Protein AF-0000000075419653 (afdb_homodimer)

pLDDT: mean 82.87, std 21.63, range [24.64, 98.75]

Organism: Rhizophagus irregularis (strain DAOM 181602 / DAOM 197198 / MUCL 43194) (NCBI:txid747089)

Sequence (320 aa):
MQYYSWAGDEEALPCEKCDNCLHRQSHCPIIQDARQDALYMLRVIDAVTNYMKNNNENTTRDDIVQVFCRSKNASVIKKNLNHLDIYKENYNRILKRQEEVAYLLEDLVIRDLVEVKFKLSKPTPTSQITCNLIYIGVTENAVERASIGSWIYSVRSRQKMQYYSWAGDEEALPCEKCDNCLHRQSHCPIIQDARQDALYMLRVIDAVTNYMKNNNENTTRDDIVQVFCRSKNASVIKKNLNHLDIYKENYNRILKRQEEVAYLLEDLVIRDLVEVKFKLSKPTPTSQITCNLIYIGVTENAVERASIGSWIYSVRSRQK

Secondary structure (DSSP, 8-state):
------TTS------SSSHHHHHTTTTPPEEEE-HHHHHHHHHHHHHHHHHHHHTT--B-HHHHHHHHHT---HHHHHTTGGGSHHHHS----S--SHHHHHHHHHHHHHTT-EEEEEEEEPPBTTB--EEEEEEEEE-TTHHHHHHHS--EEEE-----/------TTS------SSSHHHHHTTTTPPEEEE-HHHHHHHHHHHHHHHHHHHHTT--B-HHHHHHHHHT---HHHHHTTGGGSHHHHS----S--SHHHHHHHHHHHHHTT-EEEEEEEEPPBTTB--EEEEEEEEE-TTHHHHHHHS--EEEE-----

Radius of gyration: 24.71 Å; Cα contacts (8 Å, |Δi|>4): 460; chains: 2; bounding box: 58×66×61 Å

InterPro domains:
  IPR036388 Winged helix-like DNA-binding domain superfamily [G3DSA:1.10.10.10] (1-147)

Foldseek 3Di:
DFDFDDVPPDPPDQPVDDPCSVVCVLFFFDKDFQLVVLLLLQVLLAQQLVLQVVVVHFDALCQSLCLSQLHPDPVCVVSVVCVGPSSVDPDDGPDNDSVSSSVSVVVLVVVVQWDWDWDWDPDDPVGDIDIGITTNHTDPCNNVCSNPDTRITGHTRDDD/DFPFDDVPDDPPDQPVDDPCSVVCVLFFFDKDFQLVVLLLLQVLLAQQLVLQVVVVHFDALCQSLCLSQLHPDPVCVVSVVCVGPSSVDPDDGPDNDSVVSSVSVVVCVVVVQWDWDWDWDPDDPVGDIDIGITTNHTDDCSNVCSNPDTRITGHTRDDD

Solvent-accessible surface area (backbone atoms only — not comparable to full-atom values): 18769 Å² total; per-residue (Å²): 130,67,64,62,55,54,80,84,53,82,77,76,75,76,65,87,73,51,64,71,43,57,71,35,51,65,58,32,57,40,78,41,79,39,46,67,49,51,56,49,45,52,51,46,40,40,54,52,21,51,54,30,49,77,67,74,41,85,30,43,70,62,58,47,44,35,46,73,67,57,50,88,46,69,69,38,56,76,70,52,50,69,74,39,69,73,41,70,48,85,75,85,61,81,65,79,48,67,70,54,42,44,46,51,53,48,48,37,41,74,68,60,31,37,37,66,45,80,44,77,40,81,56,46,67,86,44,67,66,40,61,41,68,32,46,64,33,59,38,98,61,27,66,65,50,48,71,73,46,89,43,61,40,54,39,74,41,74,79,127,130,66,64,62,56,55,80,82,54,84,78,77,75,77,64,87,72,52,65,72,43,57,71,35,50,66,60,32,59,41,79,40,80,39,45,67,50,51,56,48,45,51,51,48,39,39,52,52,22,52,55,29,49,78,68,76,41,84,31,43,70,62,59,50,45,34,47,73,67,57,52,87,47,68,68,38,56,75,70,52,51,68,74,38,69,72,41,70,47,84,75,87,62,83,66,77,50,66,69,54,44,43,47,51,54,47,50,37,41,75,69,59,31,36,37,67,45,79,45,76,41,80,55,48,70,86,43,66,67,40,58,43,69,30,45,64,33,61,34,92,60,28,66,63,52,49,71,72,46,88,41,61,39,55,38,74,41,73,80,129

Structure (mmCIF, N/CA/C/O backbone):
data_AF-0000000075419653-model_v1
#
loop_
_entity.id
_entity.type
_entity.pdbx_description
1 polymer 'ATP-dependent DNA helicase RecQ zinc-binding domain-containing protein'
#
loop_
_atom_site.group_PDB
_atom_site.id
_atom_site.type_symbol
_atom_site.label_atom_id
_atom_site.label_alt_id
_atom_site.label_comp_id
_atom_site.label_asym_id
_atom_site.label_entity_id
_atom_site.label_seq_id
_atom_site.pdbx_PDB_ins_code
_atom_site.Cartn_x
_atom_site.Cartn_y
_atom_site.Cartn_z
_atom_site.occupancy
_atom_site.B_iso_or_equiv
_atom_site.auth_seq_id
_atom_site.auth_comp_id
_atom_site.auth_asym_id
_atom_site.auth_atom_id
_atom_site.pdbx_PDB_model_num
ATOM 1 N N . MET A 1 1 ? 17.016 -17.812 8.508 1 24.64 1 MET A N 1
ATOM 2 C CA . MET A 1 1 ? 17.016 -16.516 7.848 1 24.64 1 MET A CA 1
ATOM 3 C C . MET A 1 1 ? 16.812 -16.672 6.344 1 24.64 1 MET A C 1
ATOM 5 O O . MET A 1 1 ? 17.703 -17.172 5.652 1 24.64 1 MET A O 1
ATOM 9 N N . GLN A 1 2 ? 15.711 -17.188 5.934 1 28.41 2 GLN A N 1
ATOM 10 C CA . GLN A 1 2 ? 15.477 -17.656 4.574 1 28.41 2 GLN A CA 1
ATOM 11 C C . GLN A 1 2 ? 15.609 -16.516 3.566 1 28.41 2 GLN A C 1
ATOM 13 O O . GLN A 1 2 ? 14.984 -15.461 3.725 1 28.41 2 GLN A O 1
ATOM 18 N N . TYR A 1 3 ? 16.859 -16.422 2.959 1 30.86 3 TYR A N 1
ATOM 19 C CA . TYR A 1 3 ? 17.391 -15.43 2.035 1 30.86 3 TYR A CA 1
ATOM 20 C C . TYR A 1 3 ? 16.703 -15.523 0.679 1 30.86 3 TYR A C 1
ATOM 22 O O . TYR A 1 3 ? 16.703 -16.578 0.046 1 30.86 3 TYR A O 1
ATOM 30 N N . TYR A 1 4 ? 15.586 -15.148 0.565 1 35.03 4 TYR A N 1
ATOM 31 C CA . TYR A 1 4 ? 15.156 -15.102 -0.828 1 35.03 4 TYR A CA 1
ATOM 32 C C . TYR A 1 4 ? 16.016 -14.141 -1.635 1 35.03 4 TYR A C 1
ATOM 34 O O . TYR A 1 4 ? 16.188 -12.977 -1.263 1 35.03 4 TYR A O 1
ATOM 42 N N . SER A 1 5 ? 17.203 -14.594 -2.061 1 36.25 5 SER A N 1
ATOM 43 C CA . SER A 1 5 ? 18.047 -13.742 -2.891 1 36.25 5 SER A CA 1
ATOM 44 C C . SER A 1 5 ? 17.484 -13.625 -4.305 1 36.25 5 SER A C 1
ATOM 46 O O . SER A 1 5 ? 16.844 -14.555 -4.809 1 36.25 5 SER A O 1
ATOM 48 N N . TRP A 1 6 ? 17.125 -12.469 -4.57 1 35.53 6 TRP A N 1
ATOM 49 C CA . TRP A 1 6 ? 16.875 -12.164 -5.977 1 35.53 6 TRP A CA 1
ATOM 50 C C . TRP A 1 6 ? 18.125 -12.383 -6.812 1 35.53 6 TRP A C 1
ATOM 52 O O . TRP A 1 6 ? 19.25 -12.234 -6.316 1 35.53 6 TRP A O 1
ATOM 62 N N . ALA A 1 7 ? 18.188 -13.023 -7.852 1 37.66 7 ALA A N 1
ATOM 63 C CA . ALA A 1 7 ? 19.375 -13.328 -8.656 1 37.66 7 ALA A CA 1
ATOM 64 C C . ALA A 1 7 ? 20.359 -12.164 -8.633 1 37.66 7 ALA A C 1
ATOM 66 O O . ALA A 1 7 ? 21.578 -12.383 -8.664 1 37.66 7 ALA A O 1
ATOM 67 N N . GLY A 1 8 ? 19.984 -10.938 -8.758 1 36.97 8 GLY A N 1
ATOM 68 C CA . GLY A 1 8 ? 20.938 -9.844 -8.836 1 36.97 8 GLY A CA 1
ATOM 69 C C . GLY A 1 8 ? 21.609 -9.531 -7.508 1 36.97 8 GLY A C 1
ATOM 70 O O . GLY A 1 8 ? 22.344 -8.562 -7.391 1 36.97 8 GLY A O 1
ATOM 71 N N . ASP A 1 9 ? 20.969 -9.82 -6.441 1 38.22 9 ASP A N 1
ATOM 72 C CA . ASP A 1 9 ? 21.688 -9.555 -5.203 1 38.22 9 ASP A CA 1
ATOM 73 C C . ASP A 1 9 ? 22.953 -10.414 -5.105 1 38.22 9 ASP A C 1
ATOM 75 O O . ASP A 1 9 ? 22.969 -11.547 -5.586 1 38.22 9 ASP A O 1
ATOM 79 N N . GLU A 1 10 ? 24.172 -9.859 -4.875 1 35.75 10 GLU A N 1
ATOM 80 C CA . GLU A 1 10 ? 25.5 -10.453 -4.695 1 35.75 10 GLU A CA 1
ATOM 81 C C . GLU A 1 10 ? 25.406 -11.773 -3.938 1 35.75 10 GLU A C 1
ATOM 83 O O . GLU A 1 10 ? 24.609 -11.914 -3.014 1 35.75 10 GLU A O 1
ATOM 88 N N . GLU A 1 11 ? 25.984 -12.898 -4.516 1 36.34 11 GLU A N 1
ATOM 89 C CA . GLU A 1 11 ? 26.281 -14.289 -4.184 1 36.34 11 GLU A CA 1
ATOM 90 C C . GLU A 1 11 ? 26.828 -14.414 -2.768 1 36.34 11 GLU A C 1
ATOM 92 O O . GLU A 1 11 ? 27.953 -13.961 -2.49 1 36.34 11 GLU A O 1
ATOM 97 N N . ALA A 1 12 ? 26.188 -14.219 -1.758 1 37.53 12 ALA A N 1
ATOM 98 C CA . ALA A 1 12 ? 26.969 -14.672 -0.604 1 37.53 12 ALA A CA 1
ATOM 99 C C . ALA A 1 12 ? 27.328 -16.156 -0.731 1 37.53 12 ALA A C 1
ATOM 101 O O . ALA A 1 12 ? 26.438 -17 -0.877 1 37.53 12 ALA A O 1
ATOM 102 N N . LEU A 1 13 ? 28.516 -16.594 -1.297 1 38.09 13 LEU A N 1
ATOM 103 C CA . LEU A 1 13 ? 29.109 -17.922 -1.308 1 38.09 13 LEU A CA 1
ATOM 104 C C . LEU A 1 13 ? 28.984 -18.594 0.059 1 38.09 13 LEU A C 1
ATOM 106 O O . LEU A 1 13 ? 29.25 -17.969 1.086 1 38.09 13 LEU A O 1
ATOM 110 N N . PRO A 1 14 ? 28.172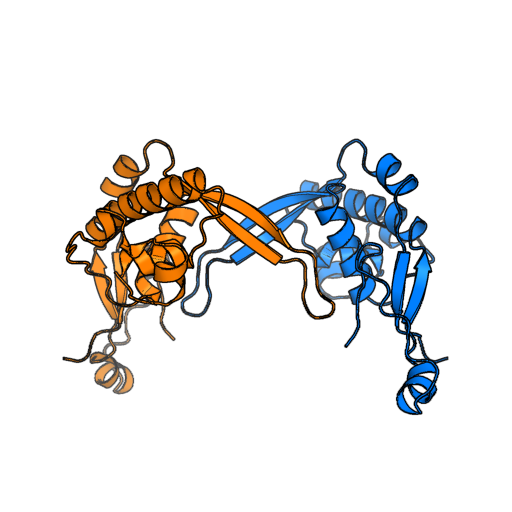 -19.688 0.193 1 39.25 14 PRO A N 1
ATOM 111 C CA . PRO A 1 14 ? 28.094 -20.469 1.434 1 39.25 14 PRO A CA 1
ATOM 112 C C . PRO A 1 14 ? 29.469 -20.797 2.008 1 39.25 14 PRO A C 1
ATOM 114 O O . PRO A 1 14 ? 30.438 -20.969 1.254 1 39.25 14 PRO A O 1
ATOM 117 N N . CYS A 1 15 ? 29.734 -20.453 3.146 1 42.31 15 CYS A N 1
ATOM 118 C CA . CYS A 1 15 ? 30.906 -20.875 3.9 1 42.31 15 CYS A CA 1
ATOM 119 C C . CYS A 1 15 ? 30.984 -22.391 3.988 1 42.31 15 CYS A C 1
ATOM 121 O O . CYS A 1 15 ? 30.016 -23.047 4.352 1 42.31 15 CYS A O 1
ATOM 123 N N . GLU A 1 16 ? 31.609 -23.203 3.08 1 43.47 16 GLU A N 1
ATOM 124 C CA . GLU A 1 16 ? 31.812 -24.641 2.979 1 43.47 16 GLU A CA 1
ATOM 125 C C . GLU A 1 16 ? 32.5 -25.188 4.227 1 43.47 16 GLU A C 1
ATOM 127 O O . GLU A 1 16 ? 32.875 -26.359 4.273 1 43.47 16 GLU A O 1
ATOM 132 N N . LYS A 1 17 ? 32.906 -24.484 5.203 1 46.09 17 LYS A N 1
ATOM 133 C CA . LYS A 1 17 ? 33.844 -25.109 6.148 1 46.09 17 LYS A CA 1
ATOM 134 C C . LYS A 1 17 ? 33.156 -25.391 7.48 1 46.09 17 LYS A C 1
ATOM 136 O O . LYS A 1 17 ? 33.656 -26.188 8.281 1 46.09 17 LYS A O 1
ATOM 141 N N . CYS A 1 18 ? 32.406 -24.5 8.102 1 43.66 18 CYS A N 1
ATOM 142 C CA . CYS A 1 18 ? 32.125 -24.766 9.508 1 43.66 18 CYS A CA 1
ATOM 143 C C . CYS A 1 18 ? 30.922 -25.688 9.664 1 43.66 18 CYS A C 1
ATOM 145 O O . CYS A 1 18 ? 30.125 -25.844 8.742 1 43.66 18 CYS A O 1
ATOM 147 N N . ASP A 1 19 ? 30.875 -26.438 10.766 1 44.16 19 ASP A N 1
ATOM 148 C CA . ASP A 1 19 ? 29.859 -27.406 11.156 1 44.16 19 ASP A CA 1
ATOM 149 C C . ASP A 1 19 ? 28.453 -26.891 10.867 1 44.16 19 ASP A C 1
ATOM 151 O O . ASP A 1 19 ? 27.578 -27.656 10.453 1 44.16 19 ASP A O 1
ATOM 155 N N . ASN A 1 20 ? 28.156 -25.688 11.281 1 43.22 20 ASN A N 1
ATOM 156 C CA . ASN A 1 20 ? 26.844 -25.094 11.055 1 43.22 20 ASN A CA 1
ATOM 157 C C . ASN A 1 20 ? 26.484 -25.078 9.57 1 43.22 20 ASN A C 1
ATOM 159 O O . ASN A 1 20 ? 25.297 -25.156 9.211 1 43.22 20 ASN A O 1
ATOM 163 N N . CYS A 1 21 ? 27.422 -24.969 8.758 1 45.66 21 CYS A N 1
ATOM 164 C CA . CYS A 1 21 ? 27.234 -25.062 7.312 1 45.66 21 CYS A CA 1
ATOM 165 C C . CYS A 1 21 ? 26.875 -26.484 6.914 1 45.66 21 CYS A C 1
ATOM 167 O O . CYS A 1 21 ? 26.031 -26.688 6.031 1 45.66 21 CYS A O 1
ATOM 169 N N . LEU A 1 22 ? 27.656 -27.438 7.609 1 44.91 22 LEU A N 1
ATOM 170 C CA . LEU A 1 22 ? 27.375 -28.828 7.273 1 44.91 22 LEU A CA 1
ATOM 171 C C . LEU A 1 22 ? 25.969 -29.219 7.676 1 44.91 22 LEU A C 1
ATOM 173 O O . LEU A 1 22 ? 25.297 -29.953 6.957 1 44.91 22 LEU A O 1
ATOM 177 N N . HIS A 1 23 ? 25.609 -29.141 9.016 1 44.69 23 HIS A N 1
ATOM 178 C CA . HIS A 1 23 ? 24.219 -29.422 9.391 1 44.69 23 HIS A CA 1
ATOM 179 C C . HIS A 1 23 ? 23.25 -28.562 8.609 1 44.69 23 HIS A C 1
ATOM 181 O O . HIS A 1 23 ? 22.062 -28.859 8.539 1 44.69 23 HIS A O 1
ATOM 187 N N . ARG A 1 24 ? 23.562 -27.453 8.18 1 43.94 24 ARG A N 1
ATOM 188 C CA . ARG A 1 24 ? 22.859 -26.516 7.312 1 43.94 24 ARG A CA 1
ATOM 189 C C . ARG A 1 24 ? 22.672 -27.109 5.918 1 43.94 24 ARG A C 1
ATOM 191 O O . ARG A 1 24 ? 22.031 -26.5 5.059 1 43.94 24 ARG A O 1
ATOM 198 N N . GLN A 1 25 ? 23.391 -28.156 5.664 1 45.94 25 GLN A N 1
ATOM 199 C CA . GLN A 1 25 ? 23.219 -28.844 4.391 1 45.94 25 GLN A CA 1
ATOM 200 C C . GLN A 1 25 ? 21.766 -29.234 4.176 1 45.94 25 GLN A C 1
ATOM 202 O O . GLN A 1 25 ? 21.266 -29.188 3.049 1 45.94 25 GLN A O 1
ATOM 207 N N . SER A 1 26 ? 21.172 -29.922 5.176 1 47.44 26 SER A N 1
ATOM 208 C CA . SER A 1 26 ? 19.797 -30.375 5.047 1 47.44 26 SER A CA 1
ATOM 209 C C . SER A 1 26 ? 18.844 -29.219 4.832 1 47.44 26 SER A C 1
ATOM 211 O O . SER A 1 26 ? 17.688 -29.406 4.445 1 47.44 26 SER A O 1
ATOM 213 N N . HIS A 1 27 ? 19.172 -28.094 5.227 1 53.66 27 HIS A N 1
ATOM 214 C CA . HIS A 1 27 ? 18.344 -26.891 5.07 1 53.66 27 HIS A CA 1
ATOM 215 C C . HIS A 1 27 ? 18.891 -25.984 3.977 1 53.66 27 HIS A C 1
ATOM 217 O O . HIS A 1 27 ? 18.719 -24.766 4.035 1 53.66 27 HIS A O 1
ATOM 223 N N . CYS A 1 28 ? 19.688 -26.656 3.172 1 56.66 28 CYS A N 1
ATOM 224 C CA . CYS A 1 28 ? 20.281 -25.828 2.129 1 56.66 28 CYS A CA 1
ATOM 225 C C . CYS A 1 28 ? 19.234 -25.406 1.103 1 56.66 28 CYS A C 1
ATOM 227 O O . CYS A 1 28 ? 18.5 -26.25 0.579 1 56.66 28 CYS A O 1
ATOM 229 N N . PRO A 1 29 ? 19.094 -24.281 0.992 1 66.75 29 PRO A N 1
ATOM 230 C CA . PRO A 1 29 ? 18.203 -23.781 -0.067 1 66.75 29 PRO A CA 1
ATOM 231 C C . PRO A 1 29 ? 18.562 -24.359 -1.439 1 66.75 29 PRO A C 1
ATOM 233 O O . PRO A 1 29 ? 19.734 -24.547 -1.747 1 66.75 29 PRO A O 1
ATOM 236 N N . ILE A 1 30 ? 17.609 -25.125 -2.021 1 78.75 30 ILE A N 1
ATOM 237 C CA . ILE A 1 30 ? 17.75 -25.625 -3.387 1 78.75 30 ILE A CA 1
ATOM 238 C C . ILE A 1 30 ? 17.328 -24.531 -4.375 1 78.75 30 ILE A C 1
ATOM 240 O O . ILE A 1 30 ? 16.344 -23.828 -4.156 1 78.75 30 ILE A O 1
ATOM 244 N N . ILE A 1 31 ? 18.156 -24.344 -5.395 1 82.94 31 ILE A N 1
ATOM 245 C CA . ILE A 1 31 ? 17.844 -23.406 -6.469 1 82.94 31 ILE A CA 1
ATOM 246 C C . ILE A 1 31 ? 16.906 -24.062 -7.477 1 82.94 31 ILE A C 1
ATOM 248 O O . ILE A 1 31 ? 17.172 -25.188 -7.941 1 82.94 31 ILE A O 1
ATOM 252 N N . GLN A 1 32 ? 15.836 -23.5 -7.672 1 87.88 32 GLN A N 1
ATOM 253 C CA . GLN A 1 32 ? 14.844 -24.031 -8.602 1 87.88 32 GLN A CA 1
ATOM 254 C C . GLN A 1 32 ? 14.5 -23 -9.68 1 87.88 32 GLN A C 1
ATOM 256 O O . GLN A 1 32 ? 14.445 -21.797 -9.398 1 87.88 32 GLN A O 1
ATOM 261 N N . ASP A 1 33 ? 14.398 -23.484 -10.891 1 91.81 33 ASP A N 1
ATOM 262 C CA . ASP A 1 33 ? 13.852 -22.672 -11.977 1 91.81 33 ASP A CA 1
ATOM 263 C C . ASP A 1 33 ? 12.328 -22.766 -12.023 1 91.81 33 ASP A C 1
ATOM 265 O O . ASP A 1 33 ? 11.773 -23.828 -12.328 1 91.81 33 ASP A O 1
ATOM 269 N N . ALA A 1 34 ? 11.711 -21.672 -11.766 1 95.06 34 ALA A N 1
ATOM 270 C CA . ALA A 1 34 ? 10.258 -21.656 -11.641 1 95.06 34 ALA A CA 1
ATOM 271 C C . ALA A 1 34 ? 9.602 -21.047 -12.867 1 95.06 34 ALA A C 1
ATOM 273 O O . ALA A 1 34 ? 8.508 -20.469 -12.773 1 95.06 34 ALA A O 1
ATOM 274 N N . ARG A 1 35 ? 10.188 -21.109 -14.016 1 96.62 35 ARG A N 1
ATOM 275 C CA . ARG A 1 35 ? 9.656 -20.5 -15.227 1 96.62 35 ARG A CA 1
ATOM 276 C C . ARG A 1 35 ? 8.281 -21.062 -15.57 1 96.62 35 ARG A C 1
ATOM 278 O O . ARG A 1 35 ? 7.348 -20.312 -15.859 1 96.62 35 ARG A O 1
ATOM 285 N N . GLN A 1 36 ? 8.188 -22.375 -15.492 1 96.75 36 GLN A N 1
ATOM 286 C CA . GLN A 1 36 ? 6.91 -23 -15.805 1 96.75 36 GLN A CA 1
ATOM 287 C C . GLN A 1 36 ? 5.84 -22.594 -14.797 1 96.75 36 GLN A C 1
ATOM 289 O O . GLN A 1 36 ? 4.688 -22.375 -15.156 1 96.75 36 GLN A O 1
ATOM 294 N N . ASP A 1 37 ? 6.238 -22.5 -13.523 1 98 37 ASP A N 1
ATOM 295 C CA . ASP A 1 37 ? 5.309 -22.031 -12.5 1 98 37 ASP A CA 1
ATOM 296 C C . ASP A 1 37 ? 4.867 -20.594 -12.766 1 98 37 ASP A C 1
ATOM 298 O O . ASP A 1 37 ? 3.713 -20.25 -12.523 1 98 37 ASP A O 1
ATOM 302 N N . ALA A 1 38 ? 5.77 -19.797 -13.234 1 98.25 38 ALA A N 1
ATOM 303 C CA . ALA A 1 38 ? 5.445 -18.406 -13.547 1 98.25 38 ALA A CA 1
ATOM 304 C C . ALA A 1 38 ? 4.406 -18.312 -14.656 1 98.25 38 ALA A C 1
ATOM 306 O O . ALA A 1 38 ? 3.441 -17.547 -14.555 1 98.25 38 ALA A O 1
ATOM 307 N N . LEU A 1 39 ? 4.633 -19.078 -15.672 1 98.25 39 LEU A N 1
ATOM 308 C CA . LEU A 1 39 ? 3.701 -19.094 -16.797 1 98.25 39 LEU A CA 1
ATOM 309 C C . LEU A 1 39 ? 2.336 -19.625 -16.359 1 98.25 39 LEU A C 1
ATOM 311 O O . LEU A 1 39 ? 1.303 -19.078 -16.75 1 98.25 39 LEU A O 1
ATOM 315 N N . TYR A 1 40 ? 2.375 -20.625 -15.57 1 98.31 40 TYR A N 1
ATOM 316 C CA . TYR A 1 40 ? 1.124 -21.172 -15.055 1 98.31 40 TYR A CA 1
ATOM 317 C C . TYR A 1 40 ? 0.422 -20.156 -14.156 1 98.31 40 TYR A C 1
ATOM 319 O O . TYR A 1 40 ? -0.803 -20.016 -14.203 1 98.31 40 TYR A O 1
ATOM 327 N N . MET A 1 41 ? 1.168 -19.438 -13.383 1 98.56 41 MET A N 1
ATOM 328 C CA . MET A 1 41 ? 0.619 -18.406 -12.5 1 98.56 41 MET A CA 1
ATOM 329 C C . MET A 1 41 ? -0.123 -17.344 -13.297 1 98.56 41 MET A C 1
ATOM 331 O O . MET A 1 41 ? -1.188 -16.875 -12.883 1 98.56 41 MET A O 1
ATOM 335 N N . LEU A 1 42 ? 0.426 -16.969 -14.383 1 98.69 42 LEU A N 1
ATOM 336 C CA . LEU A 1 42 ? -0.237 -15.969 -15.219 1 98.69 42 LEU A CA 1
ATOM 337 C C . LEU A 1 42 ? -1.607 -16.469 -15.672 1 98.69 42 LEU A C 1
ATOM 339 O O . LEU A 1 42 ? -2.564 -15.688 -15.727 1 98.69 42 LEU A O 1
ATOM 343 N N . ARG A 1 43 ? -1.708 -17.734 -15.922 1 98.38 43 ARG A N 1
ATOM 344 C CA . ARG A 1 43 ? -2.99 -18.328 -16.281 1 98.38 43 ARG A CA 1
ATOM 345 C C . ARG A 1 43 ? -3.963 -18.312 -15.117 1 98.38 43 ARG A C 1
ATOM 347 O O . ARG A 1 43 ? -5.145 -18 -15.281 1 98.38 43 ARG A O 1
ATOM 354 N N . VAL A 1 44 ? -3.387 -18.656 -14.016 1 98.5 44 VAL A N 1
ATOM 355 C CA . VAL A 1 44 ? -4.203 -18.656 -12.805 1 98.5 44 VAL A CA 1
ATOM 356 C C . VAL A 1 44 ? -4.734 -17.266 -12.523 1 98.5 44 VAL A C 1
ATOM 358 O O . VAL A 1 44 ? -5.926 -17.078 -12.258 1 98.5 44 VAL A O 1
ATOM 361 N N . ILE A 1 45 ? -3.875 -16.297 -12.586 1 98.75 45 ILE A N 1
ATOM 362 C CA . ILE A 1 45 ? -4.258 -14.922 -12.336 1 98.75 45 ILE A CA 1
ATOM 363 C C . ILE A 1 45 ? -5.371 -14.508 -13.289 1 98.75 45 ILE A C 1
ATOM 365 O O . ILE A 1 45 ? -6.375 -13.922 -12.867 1 98.75 45 ILE A O 1
ATOM 369 N N . ASP A 1 46 ? -5.152 -14.805 -14.508 1 98.38 46 ASP A N 1
ATOM 370 C CA . ASP A 1 46 ? -6.133 -14.43 -15.531 1 98.38 46 ASP A CA 1
ATOM 371 C C . ASP A 1 46 ? -7.488 -15.07 -15.242 1 98.38 46 ASP A C 1
ATOM 373 O O . ASP A 1 46 ? -8.523 -14.391 -15.289 1 98.38 46 ASP A O 1
ATOM 377 N N . ALA A 1 47 ? -7.508 -16.297 -14.938 1 98.06 47 ALA A N 1
ATOM 378 C CA . ALA A 1 47 ? -8.742 -17.031 -14.664 1 98.06 47 ALA A CA 1
ATOM 379 C C . ALA A 1 47 ? -9.438 -16.5 -13.414 1 98.06 47 ALA A C 1
ATOM 381 O O . ALA A 1 47 ? -10.641 -16.234 -13.438 1 98.06 47 ALA A O 1
ATOM 382 N N . VAL A 1 48 ? -8.695 -16.312 -12.352 1 98.31 48 VAL A N 1
ATOM 383 C CA . VAL A 1 48 ? -9.258 -15.898 -11.062 1 98.31 48 VAL A CA 1
ATOM 384 C C . VAL A 1 48 ? -9.773 -14.469 -11.164 1 98.31 48 VAL A C 1
ATOM 386 O O . VAL A 1 48 ? -10.883 -14.164 -10.719 1 98.31 48 VAL A O 1
ATOM 389 N N . THR A 1 49 ? -8.984 -13.562 -11.75 1 98.44 49 THR A N 1
ATOM 390 C CA . THR A 1 49 ? -9.375 -12.164 -11.844 1 98.44 49 THR A CA 1
ATOM 391 C C . THR A 1 49 ? -10.609 -12 -12.727 1 98.44 49 THR A C 1
ATOM 393 O O . THR A 1 49 ? -11.508 -11.219 -12.406 1 98.44 49 THR A O 1
ATOM 396 N N . ASN A 1 50 ? -10.688 -12.711 -13.828 1 97.81 50 ASN A N 1
ATOM 397 C CA . ASN A 1 50 ? -11.859 -12.641 -14.695 1 97.81 50 ASN A CA 1
ATOM 398 C C . ASN A 1 50 ? -13.109 -13.148 -13.984 1 97.81 50 ASN A C 1
ATOM 400 O O . ASN A 1 50 ? -14.172 -12.539 -14.07 1 97.81 50 ASN A O 1
ATOM 404 N N . TYR A 1 51 ? -12.953 -14.242 -13.367 1 97.88 51 TYR A N 1
ATOM 405 C CA . TYR A 1 51 ? -14.07 -14.812 -12.617 1 97.88 51 TYR A CA 1
ATOM 406 C C . TYR A 1 51 ? -14.562 -13.844 -11.547 1 97.88 51 TYR A C 1
ATOM 408 O O . TYR A 1 51 ? -15.766 -13.57 -11.453 1 97.88 51 TYR A O 1
ATOM 416 N N . MET A 1 52 ? -13.648 -13.32 -10.758 1 97.94 52 MET A N 1
ATOM 417 C CA . MET A 1 52 ? -13.992 -12.414 -9.664 1 97.94 52 MET A CA 1
ATOM 418 C C . MET A 1 52 ? -14.602 -11.125 -10.195 1 97.94 52 MET A C 1
ATOM 420 O O . MET A 1 52 ? -15.555 -10.602 -9.617 1 97.94 52 MET A O 1
ATOM 424 N N . LYS A 1 53 ? -14.039 -10.609 -11.258 1 97.06 53 LYS A N 1
ATOM 425 C CA . LYS A 1 53 ? -14.578 -9.414 -11.898 1 97.06 53 LYS A CA 1
ATOM 426 C C . LYS A 1 53 ? -16.031 -9.633 -12.328 1 97.06 53 LYS A C 1
ATOM 428 O O . LYS A 1 53 ? -16.875 -8.758 -12.125 1 97.06 53 LYS A O 1
ATOM 433 N N . ASN A 1 54 ? -16.312 -10.695 -12.914 1 96.38 54 ASN A N 1
ATOM 434 C CA . ASN A 1 54 ? -17.656 -11.031 -13.367 1 96.38 54 ASN A CA 1
ATOM 435 C C . ASN A 1 54 ? -18.625 -11.125 -12.195 1 96.38 54 ASN A C 1
ATOM 437 O O . ASN A 1 54 ? -19.844 -10.953 -12.367 1 96.38 54 ASN A O 1
ATOM 441 N N . ASN A 1 55 ? -18.125 -11.406 -11.039 1 96.06 55 ASN A N 1
ATOM 442 C CA . ASN A 1 55 ? -18.953 -11.492 -9.836 1 96.06 55 ASN A CA 1
ATOM 443 C C . ASN A 1 55 ? -18.875 -10.219 -9.008 1 96.06 55 ASN A C 1
ATOM 445 O O . ASN A 1 55 ? -19.297 -10.195 -7.852 1 96.06 55 ASN A O 1
ATOM 449 N N . ASN A 1 56 ? -18.25 -9.164 -9.539 1 95.56 56 ASN A N 1
ATOM 450 C CA . ASN A 1 56 ? -18.141 -7.844 -8.922 1 95.56 56 ASN A CA 1
ATOM 451 C C . ASN A 1 56 ? -17.391 -7.914 -7.59 1 95.56 56 ASN A C 1
ATOM 453 O O . ASN A 1 56 ? -17.797 -7.27 -6.621 1 95.56 56 ASN A O 1
ATOM 457 N N . GLU A 1 57 ? -16.422 -8.734 -7.57 1 96.44 57 GLU A N 1
ATOM 458 C CA . GLU A 1 57 ? -15.594 -8.867 -6.371 1 96.44 57 GLU A CA 1
ATOM 459 C C . GLU A 1 57 ? -14.133 -8.523 -6.664 1 96.44 57 GLU A C 1
ATOM 461 O O . GLU A 1 57 ? -13.672 -8.672 -7.793 1 96.44 57 GLU A O 1
ATOM 466 N N . ASN A 1 58 ? -13.508 -8.078 -5.637 1 97.06 58 ASN A N 1
ATOM 467 C CA . ASN A 1 58 ? -12.078 -7.801 -5.75 1 97.06 58 ASN A CA 1
ATOM 468 C C . ASN A 1 58 ? -11.25 -9.07 -5.602 1 97.06 58 ASN A C 1
ATOM 470 O O . ASN A 1 58 ? -11.586 -9.945 -4.801 1 97.06 58 ASN A O 1
ATOM 474 N N . THR A 1 59 ? -10.203 -9.172 -6.348 1 98.19 59 THR A N 1
ATOM 475 C CA . THR A 1 59 ? -9.281 -10.297 -6.23 1 98.19 59 THR A CA 1
ATOM 476 C C . THR A 1 59 ? -8.109 -9.945 -5.32 1 98.19 59 THR A C 1
ATOM 478 O O . THR A 1 59 ? -7.434 -8.93 -5.539 1 98.19 59 THR A O 1
ATOM 481 N N . THR A 1 60 ? -7.871 -10.805 -4.367 1 97.12 60 THR A N 1
ATOM 482 C CA . THR A 1 60 ? -6.762 -10.578 -3.445 1 97.12 60 THR A CA 1
ATOM 483 C C . THR A 1 60 ? -5.633 -11.57 -3.703 1 97.12 60 THR A C 1
ATOM 485 O O . THR A 1 60 ? -5.801 -12.523 -4.469 1 97.12 60 THR A O 1
ATOM 488 N N . ARG A 1 61 ? -4.504 -11.273 -3.055 1 96.62 61 ARG A N 1
ATOM 489 C CA . ARG A 1 61 ? -3.334 -12.141 -3.1 1 96.62 61 ARG A CA 1
ATOM 490 C C . ARG A 1 61 ? -3.697 -13.57 -2.689 1 96.62 61 ARG A C 1
ATOM 492 O O . ARG A 1 61 ? -3.324 -14.531 -3.367 1 96.62 61 ARG A O 1
ATOM 499 N N . ASP A 1 62 ? -4.48 -13.672 -1.712 1 96.38 62 ASP A N 1
ATOM 500 C CA . ASP A 1 62 ? -4.812 -14.977 -1.151 1 96.38 62 ASP A CA 1
ATOM 501 C C . ASP A 1 62 ? -5.66 -15.797 -2.125 1 96.38 62 ASP A C 1
ATOM 503 O O . ASP A 1 62 ? -5.484 -17.016 -2.24 1 96.38 62 ASP A O 1
ATOM 507 N N . ASP A 1 63 ? -6.559 -15.094 -2.744 1 97.31 63 ASP A N 1
ATOM 508 C CA . ASP A 1 63 ? -7.395 -15.789 -3.719 1 97.31 63 ASP A CA 1
ATOM 509 C C . ASP A 1 63 ? -6.539 -16.516 -4.762 1 97.31 63 ASP A C 1
ATOM 511 O O . ASP A 1 63 ? -6.77 -17.688 -5.055 1 97.31 63 ASP A O 1
ATOM 515 N N . ILE A 1 64 ? -5.562 -15.867 -5.266 1 98.12 64 ILE A N 1
ATOM 516 C CA . ILE A 1 64 ? -4.719 -16.391 -6.34 1 98.12 64 ILE A CA 1
ATOM 517 C C . ILE A 1 64 ? -3.824 -17.5 -5.809 1 98.12 64 ILE A C 1
ATOM 519 O O . ILE A 1 64 ? -3.732 -18.578 -6.41 1 98.12 64 ILE A O 1
ATOM 523 N N . VAL A 1 65 ? -3.223 -17.266 -4.684 1 97.25 65 VAL A N 1
ATOM 524 C CA . VAL A 1 65 ? -2.299 -18.234 -4.098 1 97.25 65 VAL A CA 1
ATOM 525 C C . VAL A 1 65 ? -3.045 -19.516 -3.762 1 97.25 65 VAL A C 1
ATOM 527 O O . VAL A 1 65 ? -2.551 -20.625 -4.027 1 97.25 65 VAL A O 1
ATOM 530 N N . GLN A 1 66 ? -4.238 -19.375 -3.246 1 96.56 66 GLN A N 1
ATOM 531 C CA . GLN A 1 66 ? -5.008 -20.547 -2.854 1 96.56 66 GLN A CA 1
ATOM 532 C C . GLN A 1 66 ? -5.438 -21.359 -4.074 1 96.56 66 GLN A C 1
ATOM 534 O O . GLN A 1 66 ? -5.43 -22.594 -4.043 1 96.56 66 GLN A O 1
ATOM 539 N N . VAL A 1 67 ? -5.824 -20.719 -5.105 1 96.69 67 VAL A N 1
ATOM 540 C CA . VAL A 1 67 ? -6.219 -21.422 -6.328 1 96.69 67 VAL A CA 1
ATOM 541 C C . VAL A 1 67 ? -5 -22.078 -6.957 1 96.69 67 VAL A C 1
ATOM 543 O O . VAL A 1 67 ? -5.07 -23.234 -7.391 1 96.69 67 VAL A O 1
ATOM 546 N N . PHE A 1 68 ? -3.867 -21.391 -6.984 1 97.5 68 PHE A N 1
ATOM 547 C CA . PHE A 1 68 ? -2.629 -21.938 -7.516 1 97.5 68 PHE A CA 1
ATOM 548 C C . PHE A 1 68 ? -2.24 -23.219 -6.77 1 97.5 68 PHE A C 1
ATOM 550 O O . PHE A 1 68 ? -1.815 -24.188 -7.383 1 97.5 68 PHE A O 1
ATOM 557 N N . CYS A 1 69 ? -2.426 -23.219 -5.5 1 95.69 69 CYS A N 1
ATOM 558 C CA . CYS A 1 69 ? -2.027 -24.328 -4.641 1 95.69 69 CYS A CA 1
ATOM 559 C C . CYS A 1 69 ? -3.123 -25.391 -4.574 1 95.69 69 CYS A C 1
ATOM 561 O O . CYS A 1 69 ? -2.926 -26.453 -3.984 1 95.69 69 CYS A O 1
ATOM 563 N N . ARG A 1 70 ? -4.277 -25.078 -5.133 1 93.5 70 ARG A N 1
ATOM 564 C CA . ARG A 1 70 ? -5.441 -25.953 -5.055 1 93.5 70 ARG A CA 1
ATOM 565 C C . ARG A 1 70 ? -5.809 -26.25 -3.602 1 93.5 70 ARG A C 1
ATOM 567 O O . ARG A 1 70 ? -6.008 -27.406 -3.225 1 93.5 70 ARG A O 1
ATOM 574 N N . SER A 1 71 ? -5.797 -25.219 -2.918 1 90.62 71 SER A N 1
ATOM 575 C CA . SER A 1 71 ? -6.113 -25.344 -1.497 1 90.62 71 SER A CA 1
ATOM 576 C C . SER A 1 71 ? -7.617 -25.469 -1.275 1 90.62 71 SER A C 1
ATOM 578 O O . SER A 1 71 ? -8.414 -24.938 -2.051 1 90.62 71 SER A O 1
ATOM 580 N N . LYS A 1 72 ? -8.031 -26.25 -0.275 1 86.38 72 LYS A N 1
ATOM 581 C CA . LYS A 1 72 ? -9.445 -26.406 0.057 1 86.38 72 LYS A CA 1
ATOM 582 C C . LYS A 1 72 ? -9.828 -25.562 1.261 1 86.38 72 LYS A C 1
ATOM 584 O O . LYS A 1 72 ? -10.656 -25.969 2.08 1 86.38 72 LYS A O 1
ATOM 589 N N . ASN A 1 73 ? -9.258 -24.453 1.252 1 89.94 73 ASN A N 1
ATOM 590 C CA . ASN A 1 73 ? -9.531 -23.547 2.359 1 89.94 73 ASN A CA 1
ATOM 591 C C . ASN A 1 73 ? -10.953 -22.984 2.281 1 89.94 73 ASN A C 1
ATOM 593 O O . ASN A 1 73 ? -11.547 -22.953 1.206 1 89.94 73 ASN A O 1
ATOM 597 N N . ALA A 1 74 ? -11.5 -22.469 3.34 1 91.56 74 ALA A N 1
ATOM 598 C CA . ALA A 1 74 ? -12.867 -21.969 3.467 1 91.56 74 ALA A CA 1
ATOM 599 C C . ALA A 1 74 ? -13.102 -20.781 2.533 1 91.56 74 ALA A C 1
ATOM 601 O O . ALA A 1 74 ? -14.18 -20.641 1.954 1 91.56 74 ALA A O 1
ATOM 602 N N . SER A 1 75 ? -12.148 -19.938 2.365 1 90.81 75 SER A N 1
ATOM 603 C CA . SER A 1 75 ? -12.305 -18.75 1.527 1 90.81 75 SER A CA 1
ATOM 604 C C . SER A 1 75 ? -12.508 -19.141 0.064 1 90.81 75 SER A C 1
ATOM 606 O O . SER A 1 75 ? -13.32 -18.516 -0.635 1 90.81 75 SER A O 1
ATOM 608 N N . VAL A 1 76 ? -11.82 -20.125 -0.408 1 92.19 76 VAL A N 1
ATOM 609 C CA . VAL A 1 76 ? -11.914 -20.594 -1.786 1 92.19 76 VAL A CA 1
ATOM 610 C C . VAL A 1 76 ? -13.312 -21.156 -2.051 1 92.19 76 VAL A C 1
ATOM 612 O O . VAL A 1 76 ? -13.891 -20.906 -3.107 1 92.19 76 VAL A O 1
ATOM 615 N N . ILE A 1 77 ? -13.797 -21.859 -1.084 1 92.56 77 ILE A N 1
ATOM 616 C CA . ILE A 1 77 ? -15.117 -22.484 -1.21 1 92.56 77 ILE A CA 1
ATOM 617 C C . ILE A 1 77 ? -16.188 -21.406 -1.146 1 92.56 77 ILE A C 1
ATOM 619 O O . ILE A 1 77 ? -17.141 -21.406 -1.944 1 92.56 77 ILE A O 1
ATOM 623 N N . LYS A 1 78 ? -16.094 -20.469 -0.21 1 94.56 78 LYS A N 1
ATOM 624 C CA . LYS A 1 78 ? -17.062 -19.406 -0.035 1 94.56 78 LYS A CA 1
ATOM 625 C C . LYS A 1 78 ? -17.203 -18.578 -1.312 1 94.56 78 LYS A C 1
ATOM 627 O O . LYS A 1 78 ? -18.312 -18.188 -1.683 1 94.56 78 LYS A O 1
ATOM 632 N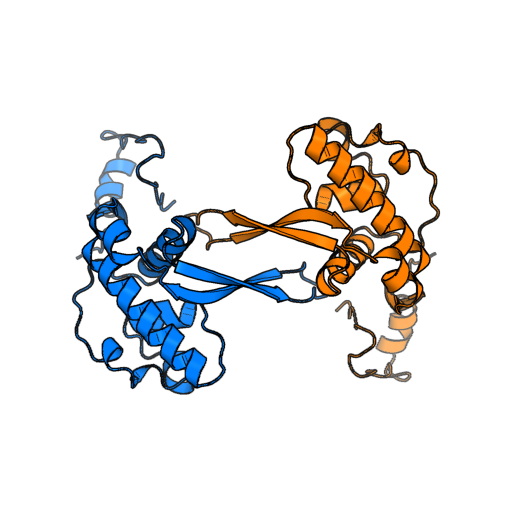 N . LYS A 1 79 ? -16.078 -18.328 -2.01 1 95.62 79 LYS A N 1
ATOM 633 C CA . LYS A 1 79 ? -16.078 -17.531 -3.23 1 95.62 79 LYS A CA 1
ATOM 634 C C . LYS A 1 79 ? -16.297 -18.406 -4.461 1 95.62 79 LYS A C 1
ATOM 636 O O . LYS A 1 79 ? -16.281 -17.906 -5.59 1 95.62 79 LYS A O 1
ATOM 641 N N . ASN A 1 80 ? -16.438 -19.75 -4.27 1 95.5 80 ASN A N 1
ATOM 642 C CA . ASN A 1 80 ? -16.672 -20.734 -5.328 1 95.5 80 ASN A CA 1
ATOM 643 C C . ASN A 1 80 ? -15.523 -20.766 -6.328 1 95.5 80 ASN A C 1
ATOM 645 O O . ASN A 1 80 ? -15.742 -20.938 -7.527 1 95.5 80 ASN A O 1
ATOM 649 N N . LEU A 1 81 ? -14.344 -20.547 -5.828 1 96.44 81 LEU A N 1
ATOM 650 C CA . LEU A 1 81 ? -13.164 -20.547 -6.684 1 96.44 81 LEU A CA 1
ATOM 651 C C . LEU A 1 81 ? -12.758 -21.969 -7.047 1 96.44 81 LEU A C 1
ATOM 653 O O . LEU A 1 81 ? -12.062 -22.188 -8.039 1 96.44 81 LEU A O 1
ATOM 657 N N . ASN A 1 82 ? -13.203 -22.938 -6.305 1 93.69 82 ASN A N 1
ATOM 658 C CA . ASN A 1 82 ? -12.883 -24.344 -6.535 1 93.69 82 ASN A CA 1
ATOM 659 C C . ASN A 1 82 ? -13.617 -24.891 -7.754 1 93.69 82 ASN A C 1
ATOM 661 O O . ASN A 1 82 ? -13.305 -25.969 -8.242 1 93.69 82 ASN A O 1
ATOM 665 N N . HIS A 1 83 ? -14.5 -24.156 -8.336 1 94.19 83 HIS A N 1
ATOM 666 C CA . HIS A 1 83 ? -15.258 -24.609 -9.5 1 94.19 83 HIS A CA 1
ATOM 667 C C . HIS A 1 83 ? -14.586 -24.172 -10.797 1 94.19 83 HIS A C 1
ATOM 669 O O . HIS A 1 83 ? -14.992 -24.594 -11.883 1 94.19 83 HIS A O 1
ATOM 675 N N . LEU A 1 84 ? -13.594 -23.328 -10.648 1 95.44 84 LEU A N 1
ATOM 676 C CA . LEU A 1 84 ? -12.859 -22.906 -11.836 1 95.44 84 LEU A CA 1
ATOM 677 C C . LEU A 1 84 ? -12.164 -24.078 -12.508 1 95.44 84 LEU A C 1
ATOM 679 O O . LEU A 1 84 ? -11.648 -24.969 -11.82 1 95.44 84 LEU A O 1
ATOM 683 N N . ASP A 1 85 ? -12.078 -24.047 -13.844 1 95.75 85 ASP A N 1
ATOM 684 C CA . ASP A 1 85 ? -11.414 -25.109 -14.594 1 95.75 85 ASP A CA 1
ATOM 685 C C . ASP A 1 85 ? -9.945 -25.234 -14.203 1 95.75 85 ASP A C 1
ATOM 687 O O . ASP A 1 85 ? -9.414 -26.328 -14.078 1 95.75 85 ASP A O 1
ATOM 691 N N . ILE A 1 86 ? -9.32 -24.125 -14 1 95.12 86 ILE A N 1
ATOM 692 C CA . ILE A 1 86 ? -7.887 -24.109 -13.711 1 95.12 86 ILE A CA 1
ATOM 693 C C . ILE A 1 86 ? -7.633 -24.781 -12.367 1 95.12 86 ILE A C 1
ATOM 695 O O . ILE A 1 86 ? -6.582 -25.406 -12.164 1 95.12 86 ILE A O 1
ATOM 699 N N . TYR A 1 87 ? -8.555 -24.703 -11.508 1 92.62 87 TYR A N 1
ATOM 700 C CA . TYR A 1 87 ? -8.469 -25.344 -10.203 1 92.62 87 TYR A CA 1
ATOM 701 C C . TYR A 1 87 ? -8.477 -26.859 -10.344 1 92.62 87 TYR A C 1
ATOM 703 O O . TYR A 1 87 ? -7.848 -27.562 -9.547 1 92.62 87 TYR A O 1
ATOM 711 N N . LYS A 1 88 ? -9.148 -27.328 -11.281 1 90.94 88 LYS A N 1
ATOM 712 C CA . LYS A 1 88 ? -9.305 -28.75 -11.508 1 90.94 88 LYS A CA 1
ATOM 713 C C . LYS A 1 88 ? -8.117 -29.312 -12.281 1 90.94 88 LYS A C 1
ATOM 715 O O . LYS A 1 88 ? -7.957 -30.531 -12.391 1 90.94 88 LYS A O 1
ATOM 720 N N . GLU A 1 89 ? -7.359 -28.344 -12.734 1 91.81 89 GLU A N 1
ATOM 721 C CA . GLU A 1 89 ? -6.18 -28.781 -13.484 1 91.81 89 GLU A CA 1
ATOM 722 C C . GLU A 1 89 ? -5.125 -29.375 -12.547 1 91.81 89 GLU A C 1
ATOM 724 O O . GLU A 1 89 ? -4.953 -28.906 -11.422 1 91.81 89 GLU A O 1
ATOM 729 N N . ASN A 1 90 ? -4.586 -30.484 -12.812 1 87.38 90 ASN A N 1
ATOM 730 C CA . ASN A 1 90 ? -3.52 -31.094 -12.023 1 87.38 90 ASN A CA 1
ATOM 731 C C . ASN A 1 90 ? -2.145 -30.609 -12.477 1 87.38 90 ASN A C 1
ATOM 733 O O . 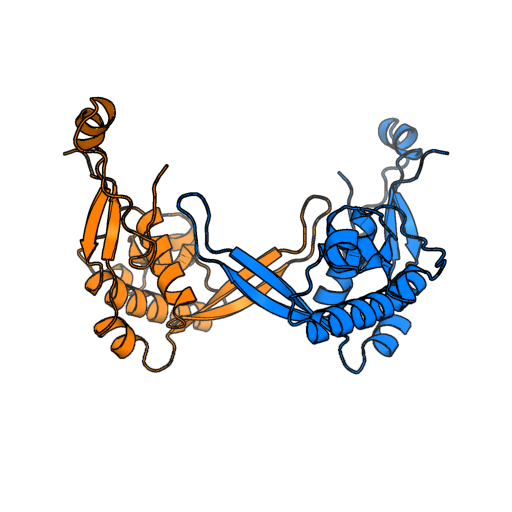ASN A 1 90 ? -1.352 -31.391 -13 1 87.38 90 ASN A O 1
ATOM 737 N N . TYR A 1 91 ? -1.839 -29.391 -12.195 1 93.69 91 TYR A N 1
ATOM 738 C CA . TYR A 1 91 ? -0.532 -28.844 -12.539 1 93.69 91 TYR A CA 1
ATOM 739 C C . TYR A 1 91 ? 0.522 -29.266 -11.523 1 93.69 91 TYR A C 1
ATOM 741 O O . TYR A 1 91 ? 0.312 -29.156 -10.312 1 93.69 91 TYR A O 1
ATOM 749 N N . ASN A 1 92 ? 1.602 -29.844 -12.055 1 92.81 92 ASN A N 1
ATOM 750 C CA . ASN A 1 92 ? 2.705 -30.234 -11.188 1 92.81 92 ASN A CA 1
ATOM 751 C C . ASN A 1 92 ? 3.652 -29.062 -10.922 1 92.81 92 ASN A C 1
ATOM 753 O O . ASN A 1 92 ? 4.664 -28.922 -11.609 1 92.81 92 ASN A O 1
ATOM 757 N N . ARG A 1 93 ? 3.354 -28.391 -9.938 1 91.25 93 ARG A N 1
ATOM 758 C CA . ARG A 1 93 ? 4.133 -27.203 -9.617 1 91.25 93 ARG A CA 1
ATOM 759 C C . ARG A 1 93 ? 5.434 -27.562 -8.922 1 91.25 93 ARG A C 1
ATOM 761 O O . ARG A 1 93 ? 5.477 -28.531 -8.141 1 91.25 93 ARG A O 1
ATOM 768 N N . ILE A 1 94 ? 6.445 -26.781 -9.133 1 91.38 94 ILE A N 1
ATOM 769 C CA . ILE A 1 94 ? 7.734 -26.984 -8.484 1 91.38 94 ILE A CA 1
ATOM 770 C C . ILE A 1 94 ? 7.742 -26.297 -7.121 1 91.38 94 ILE A C 1
ATOM 772 O O . ILE A 1 94 ? 8.367 -26.781 -6.176 1 91.38 94 ILE A O 1
ATOM 776 N N . LEU A 1 95 ? 7.078 -25.156 -7.09 1 92.19 95 LEU A N 1
ATOM 777 C CA . LEU A 1 95 ? 6.934 -24.453 -5.816 1 92.19 95 LEU A CA 1
ATOM 778 C C . LEU A 1 95 ? 5.816 -25.062 -4.98 1 92.19 95 LEU A C 1
ATOM 780 O O . LEU A 1 95 ? 4.637 -24.938 -5.312 1 92.19 95 LEU A O 1
ATOM 784 N N . LYS A 1 96 ? 6.203 -25.641 -3.9 1 89.75 96 LYS A N 1
ATOM 785 C CA . LYS A 1 96 ? 5.246 -26.453 -3.145 1 89.75 96 LYS A CA 1
ATOM 786 C C . LYS A 1 96 ? 4.672 -25.656 -1.972 1 89.75 96 LYS A C 1
ATOM 788 O O . LYS A 1 96 ? 3.5 -25.812 -1.626 1 89.75 96 LYS A O 1
ATOM 793 N N . ARG A 1 97 ? 5.445 -24.812 -1.41 1 90.06 97 ARG A N 1
ATOM 794 C CA . ARG A 1 97 ? 4.988 -24.062 -0.24 1 90.06 97 ARG A CA 1
ATOM 795 C C . ARG A 1 97 ? 4.223 -22.812 -0.653 1 90.06 97 ARG A C 1
ATOM 797 O O . ARG A 1 97 ? 4.57 -22.172 -1.641 1 90.06 97 ARG A O 1
ATOM 804 N N . GLN A 1 98 ? 3.256 -22.469 0.143 1 92.88 98 GLN A N 1
ATOM 805 C CA . GLN A 1 98 ? 2.422 -21.297 -0.149 1 92.88 98 GLN A CA 1
ATOM 806 C C . GLN A 1 98 ? 3.25 -20.016 -0.17 1 92.88 98 GLN A C 1
ATOM 808 O O . GLN A 1 98 ? 3.002 -19.125 -0.983 1 92.88 98 GLN A O 1
ATOM 813 N N . GLU A 1 99 ? 4.16 -19.984 0.733 1 90.25 99 GLU A N 1
ATOM 814 C CA . GLU A 1 99 ? 5.004 -18.797 0.804 1 90.25 99 GLU A CA 1
ATOM 815 C C . GLU A 1 99 ? 5.824 -18.625 -0.472 1 90.25 99 GLU A C 1
ATOM 817 O O . GLU A 1 99 ? 6.07 -17.5 -0.911 1 90.25 99 GLU A O 1
ATOM 822 N N . GLU A 1 100 ? 6.219 -19.672 -1.035 1 90.56 100 GLU A N 1
ATOM 823 C CA . GLU A 1 100 ? 6.977 -19.641 -2.283 1 90.56 100 GLU A CA 1
ATOM 824 C C . GLU A 1 100 ? 6.102 -19.188 -3.447 1 90.56 100 GLU A C 1
ATOM 826 O O . GLU A 1 100 ? 6.539 -18.406 -4.297 1 90.56 100 GLU A O 1
ATOM 831 N N . VAL A 1 101 ? 4.938 -19.641 -3.424 1 95.06 101 VAL A N 1
ATOM 832 C CA . VAL A 1 101 ? 3.971 -19.281 -4.453 1 95.06 101 VAL A CA 1
ATOM 833 C C . VAL A 1 101 ? 3.639 -17.797 -4.352 1 95.06 101 VAL A C 1
ATOM 835 O O . VAL A 1 101 ? 3.592 -17.094 -5.363 1 95.06 101 VAL A O 1
ATOM 838 N N . ALA A 1 102 ? 3.445 -17.406 -3.162 1 95.38 102 ALA A N 1
ATOM 839 C CA . ALA A 1 102 ? 3.174 -15.992 -2.926 1 95.38 102 ALA A CA 1
ATOM 840 C C . ALA A 1 102 ? 4.332 -15.125 -3.404 1 95.38 102 ALA A C 1
ATOM 842 O O . ALA A 1 102 ? 4.117 -14.055 -3.975 1 95.38 102 ALA A O 1
ATOM 843 N N . TYR A 1 103 ? 5.441 -15.602 -3.154 1 92.88 103 TYR A N 1
ATOM 844 C CA . TYR A 1 103 ? 6.621 -14.875 -3.6 1 92.88 103 TYR A CA 1
ATO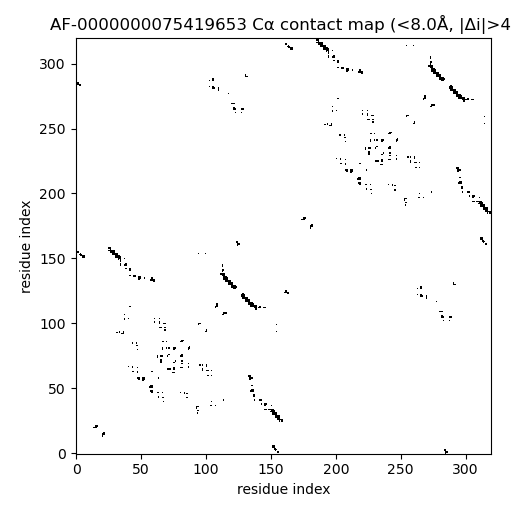M 845 C C . TYR A 1 103 ? 6.648 -14.75 -5.121 1 92.88 103 TYR A C 1
ATOM 847 O O . TYR A 1 103 ? 6.973 -13.688 -5.66 1 92.88 103 TYR A O 1
ATOM 855 N N . LEU A 1 104 ? 6.395 -15.75 -5.777 1 94.75 104 LEU A N 1
ATOM 856 C CA . LEU A 1 104 ? 6.324 -15.734 -7.234 1 94.75 104 LEU A CA 1
ATOM 857 C C . LEU A 1 104 ? 5.309 -14.703 -7.719 1 94.75 104 LEU A C 1
ATOM 859 O O . LEU A 1 104 ? 5.598 -13.914 -8.625 1 94.75 104 LEU A O 1
ATOM 863 N N . LEU A 1 105 ? 4.156 -14.75 -7.098 1 97.5 105 LEU A N 1
ATOM 864 C CA . LEU A 1 105 ? 3.113 -13.789 -7.453 1 97.5 105 LEU A CA 1
ATOM 865 C C . LEU A 1 105 ? 3.607 -12.359 -7.285 1 97.5 105 LEU A C 1
ATOM 867 O O . LEU A 1 105 ? 3.422 -11.523 -8.172 1 97.5 105 LEU A O 1
ATOM 871 N N . GLU A 1 106 ? 4.188 -12.148 -6.207 1 96.12 106 GLU A N 1
ATOM 872 C CA . GLU A 1 106 ? 4.676 -10.812 -5.895 1 96.12 106 GLU A CA 1
ATOM 873 C C . GLU A 1 106 ? 5.812 -10.406 -6.832 1 96.12 106 GLU A C 1
ATOM 875 O O . GLU A 1 106 ? 5.922 -9.242 -7.219 1 96.12 106 GLU A O 1
ATOM 880 N N . ASP A 1 107 ? 6.641 -11.32 -7.215 1 94.25 107 ASP A N 1
ATOM 881 C CA . ASP A 1 107 ? 7.688 -11.078 -8.203 1 94.25 107 ASP A CA 1
ATOM 882 C C . ASP A 1 107 ? 7.09 -10.664 -9.547 1 94.25 107 ASP A C 1
ATOM 884 O O . ASP A 1 107 ? 7.578 -9.734 -10.188 1 94.25 107 ASP A O 1
ATOM 888 N N . LEU A 1 108 ? 6.043 -11.297 -9.906 1 97.25 108 LEU A N 1
ATOM 889 C CA . LEU A 1 108 ? 5.359 -10.961 -11.148 1 97.25 108 LEU A CA 1
ATOM 890 C C . LEU A 1 108 ? 4.82 -9.531 -11.102 1 97.25 108 LEU A C 1
ATOM 892 O O . LEU A 1 108 ? 4.863 -8.82 -12.109 1 97.25 108 LEU A O 1
ATOM 896 N N . VAL A 1 109 ? 4.367 -9.172 -9.984 1 97.38 109 VAL A N 1
ATOM 897 C CA . VAL A 1 109 ? 3.826 -7.824 -9.805 1 97.38 109 VAL A CA 1
ATOM 898 C C . VAL A 1 109 ? 4.949 -6.797 -9.922 1 97.38 109 VAL A C 1
ATOM 900 O O . VAL A 1 109 ? 4.816 -5.801 -10.641 1 97.38 109 VAL A O 1
ATOM 903 N N . ILE A 1 110 ? 5.992 -7.086 -9.219 1 94.69 110 ILE A N 1
ATOM 904 C CA . ILE A 1 110 ? 7.121 -6.16 -9.203 1 94.69 110 ILE A CA 1
ATOM 905 C C . ILE A 1 110 ? 7.688 -6.008 -10.609 1 94.69 110 ILE A C 1
ATOM 907 O O . ILE A 1 110 ? 8.117 -4.922 -11 1 94.69 110 ILE A O 1
ATOM 911 N N . ARG A 1 111 ? 7.656 -7.031 -11.383 1 95.31 111 ARG A N 1
ATOM 912 C CA . ARG A 1 111 ? 8.188 -7.027 -12.742 1 95.31 111 ARG A CA 1
ATOM 913 C C . ARG A 1 111 ? 7.172 -6.469 -13.727 1 95.31 111 ARG A C 1
ATOM 915 O O . ARG A 1 111 ? 7.398 -6.488 -14.938 1 95.31 111 ARG A O 1
ATOM 922 N N . ASP A 1 112 ? 6.066 -6.035 -13.211 1 96 112 ASP A N 1
ATOM 923 C CA . ASP A 1 112 ? 5.023 -5.371 -13.984 1 96 112 ASP A CA 1
ATOM 924 C C . ASP A 1 112 ? 4.406 -6.32 -15.008 1 96 112 ASP A C 1
ATOM 926 O O . ASP A 1 112 ? 4.145 -5.93 -16.141 1 96 112 ASP A O 1
ATOM 930 N N . LEU A 1 113 ? 4.273 -7.523 -14.641 1 98 113 LEU A N 1
ATOM 931 C CA . LEU A 1 113 ? 3.635 -8.508 -15.516 1 98 113 LEU A CA 1
ATOM 932 C C . LEU A 1 113 ? 2.178 -8.711 -15.117 1 98 113 LEU A C 1
ATOM 934 O O . LEU A 1 113 ? 1.415 -9.344 -15.852 1 98 113 LEU A O 1
ATOM 938 N N . VAL A 1 114 ? 1.836 -8.234 -13.977 1 98.44 114 VAL A N 1
ATOM 939 C CA . VAL A 1 114 ? 0.484 -8.32 -13.438 1 98.44 114 VAL A CA 1
ATOM 940 C C . VAL A 1 114 ? -0.07 -6.914 -13.203 1 98.44 114 VAL A C 1
ATOM 942 O O . VAL A 1 114 ? 0.637 -6.035 -12.703 1 98.44 114 VAL A O 1
ATOM 945 N N . GLU A 1 115 ? -1.254 -6.746 -13.594 1 97.81 115 GLU A N 1
ATOM 946 C CA . GLU A 1 115 ? -1.923 -5.469 -13.375 1 97.81 115 GLU A CA 1
ATOM 947 C C . GLU A 1 115 ? -2.621 -5.438 -12.016 1 97.81 115 GLU A C 1
ATOM 949 O O . GLU A 1 115 ? -3.42 -6.32 -11.703 1 97.81 115 GLU A O 1
ATOM 954 N N . VAL A 1 116 ? -2.27 -4.391 -11.258 1 97.25 116 VAL A N 1
ATOM 955 C CA . VAL A 1 116 ? -2.867 -4.266 -9.93 1 97.25 116 VAL A CA 1
ATOM 956 C C . VAL A 1 116 ? -3.432 -2.861 -9.742 1 97.25 116 VAL A C 1
ATOM 958 O O . VAL A 1 116 ? -3.014 -1.922 -10.43 1 97.25 116 VAL A O 1
ATOM 961 N N . LYS A 1 117 ? -4.445 -2.742 -8.93 1 96.12 117 LYS A N 1
ATOM 962 C CA . LYS A 1 117 ? -4.961 -1.479 -8.414 1 96.12 117 LYS A CA 1
ATOM 963 C C . LYS A 1 117 ? -4.719 -1.36 -6.91 1 96.12 117 LYS A C 1
ATOM 965 O O . LYS A 1 117 ? -4.566 -2.369 -6.223 1 96.12 117 LYS A O 1
ATOM 970 N N . PHE A 1 118 ? -4.582 -0.197 -6.504 1 94.94 118 PHE A N 1
ATOM 971 C CA . PHE A 1 118 ? -4.312 0.059 -5.098 1 94.94 118 PHE A CA 1
ATOM 972 C C . PHE A 1 118 ? -5.57 0.531 -4.379 1 94.94 118 PHE A C 1
ATOM 974 O O . PHE A 1 118 ? -6.293 1.392 -4.887 1 94.94 118 PHE A O 1
ATOM 981 N N . LYS A 1 119 ? -5.836 -0.083 -3.342 1 93.75 119 LYS A N 1
ATOM 982 C CA . LYS A 1 119 ? -6.969 0.312 -2.506 1 93.75 119 LYS A CA 1
ATOM 983 C C . LYS A 1 119 ? -6.496 0.792 -1.136 1 93.75 119 LYS A C 1
ATOM 985 O O . LYS A 1 119 ? -5.863 0.039 -0.392 1 93.75 119 LYS A O 1
ATOM 990 N N . LEU A 1 120 ? -6.793 2.006 -0.81 1 93.62 120 LEU A N 1
ATOM 991 C CA . LEU A 1 120 ? -6.426 2.574 0.483 1 93.62 120 LEU A CA 1
ATOM 992 C C . LEU A 1 120 ? -7.523 2.334 1.514 1 93.62 120 LEU A C 1
ATOM 994 O O . LEU A 1 120 ? -8.711 2.434 1.196 1 93.62 120 LEU A O 1
ATOM 998 N N . SER A 1 121 ? -7.09 1.969 2.639 1 88.69 121 SER A N 1
ATOM 999 C CA . SER A 1 121 ? -8.039 1.776 3.73 1 88.69 121 SER A CA 1
ATOM 1000 C C . SER A 1 121 ? -7.859 2.836 4.812 1 88.69 121 SER A C 1
ATOM 1002 O O . SER A 1 121 ? -6.734 3.217 5.133 1 88.69 121 SER A O 1
ATOM 1004 N N . LYS A 1 122 ? -8.922 3.271 5.328 1 84.5 122 LYS A N 1
ATOM 1005 C CA . LYS A 1 122 ? -8.898 4.297 6.371 1 84.5 122 LYS A CA 1
ATOM 1006 C C . LYS A 1 122 ? -8.133 3.814 7.598 1 84.5 122 LYS A C 1
ATOM 1008 O O . LYS A 1 122 ? -8.227 2.645 7.977 1 84.5 122 LYS A O 1
ATOM 1013 N N . PRO A 1 123 ? -7.426 4.754 8.133 1 81.75 123 PRO A N 1
ATOM 1014 C CA . PRO A 1 123 ? -6.715 4.387 9.359 1 81.75 123 PRO A CA 1
ATOM 1015 C C . PRO A 1 123 ? -7.656 4.094 10.523 1 81.75 123 PRO A C 1
ATOM 1017 O O . PRO A 1 123 ? -8.781 4.594 10.547 1 81.75 123 PRO A O 1
ATOM 1020 N N . THR A 1 124 ? -7.219 3.191 11.281 1 74.06 124 THR A N 1
ATOM 1021 C CA . THR A 1 124 ? -7.875 2.895 12.547 1 74.06 124 THR A CA 1
ATOM 1022 C C . THR A 1 124 ? -7.078 3.465 13.719 1 74.06 124 THR A C 1
ATOM 1024 O O . THR A 1 124 ? -5.941 3.912 13.539 1 74.06 124 THR A O 1
ATOM 1027 N N . PRO A 1 125 ? -7.617 3.627 14.852 1 65.5 125 PRO A N 1
ATOM 1028 C CA . PRO A 1 125 ? -6.863 4.16 15.984 1 65.5 125 PRO A CA 1
ATOM 1029 C C . PRO A 1 125 ? -5.555 3.408 16.234 1 65.5 125 PRO A C 1
ATOM 1031 O O . PRO A 1 125 ? -4.602 3.98 16.766 1 65.5 125 PRO A O 1
ATOM 1034 N N . THR A 1 126 ? -5.488 2.227 15.727 1 72.81 126 THR A N 1
ATOM 1035 C CA . THR A 1 126 ? -4.312 1.413 16 1 72.81 126 THR A CA 1
ATOM 1036 C C . THR A 1 126 ? -3.492 1.188 14.742 1 72.81 126 THR A C 1
ATOM 1038 O O . THR A 1 126 ? -2.488 0.471 14.766 1 72.81 126 THR A O 1
ATOM 1041 N N . SER A 1 127 ? -3.92 1.721 13.648 1 80.12 127 SER A N 1
ATOM 1042 C CA . SER A 1 127 ? -3.195 1.457 12.406 1 80.12 127 SER A CA 1
ATOM 1043 C C . SER A 1 127 ? -3.107 2.709 11.539 1 80.12 127 SER A C 1
ATOM 1045 O O . SER A 1 127 ? -3.938 3.611 11.656 1 80.12 127 SER A O 1
ATOM 1047 N N . GLN A 1 128 ? -2.062 2.715 10.742 1 87.19 128 GLN A N 1
ATOM 1048 C CA . GLN A 1 128 ? -1.92 3.76 9.734 1 87.19 128 GLN A CA 1
ATOM 1049 C C . GLN A 1 128 ? -2.695 3.412 8.469 1 87.19 128 GLN A C 1
ATOM 1051 O O . GLN A 1 128 ? -3.256 2.32 8.359 1 87.19 128 GLN A O 1
ATOM 1056 N N . ILE A 1 129 ? -2.846 4.391 7.66 1 90.25 129 ILE A N 1
ATOM 1057 C CA . ILE A 1 129 ? -3.453 4.148 6.355 1 90.25 129 ILE A CA 1
ATOM 1058 C C . ILE A 1 129 ? -2.762 2.969 5.672 1 90.25 129 ILE A C 1
ATOM 1060 O O . ILE A 1 129 ? -1.534 2.85 5.719 1 90.25 129 ILE A O 1
ATOM 1064 N N . THR A 1 130 ? -3.547 2.035 5.238 1 88.5 130 THR A N 1
ATOM 1065 C CA . THR A 1 130 ? -2.969 0.858 4.598 1 88.5 130 THR A CA 1
ATOM 1066 C C . THR A 1 130 ? -3.299 0.834 3.109 1 88.5 130 THR A C 1
ATOM 1068 O O . THR A 1 130 ? -4.344 1.343 2.691 1 88.5 130 THR A O 1
ATOM 1071 N N . CYS A 1 131 ? -2.32 0.314 2.412 1 91.94 131 CYS A N 1
ATOM 1072 C CA . CYS A 1 131 ? -2.479 0.126 0.975 1 91.94 131 CYS A CA 1
ATOM 1073 C C . CYS A 1 131 ? -2.523 -1.355 0.62 1 91.94 131 CYS A C 1
ATOM 1075 O O . CYS A 1 131 ? -1.566 -2.088 0.877 1 91.94 131 CYS A O 1
ATOM 1077 N N . ASN A 1 132 ? -3.662 -1.717 0.025 1 91.38 132 ASN A N 1
ATOM 1078 C CA . ASN A 1 132 ? -3.832 -3.107 -0.385 1 91.38 132 ASN A CA 1
ATOM 1079 C C . ASN A 1 132 ? -3.859 -3.244 -1.904 1 91.38 132 ASN A C 1
ATOM 1081 O O . ASN A 1 132 ? -4.391 -2.377 -2.602 1 91.38 132 ASN A O 1
ATOM 1085 N N . LEU A 1 133 ? -3.295 -4.328 -2.338 1 95.94 133 LEU A N 1
ATOM 1086 C CA . LEU A 1 133 ? -3.293 -4.582 -3.773 1 95.94 133 LEU A CA 1
ATOM 1087 C C . LEU A 1 133 ? -4.547 -5.344 -4.191 1 95.94 133 LEU A C 1
ATOM 1089 O O . LEU A 1 133 ? -4.926 -6.328 -3.549 1 95.94 133 LEU A O 1
ATOM 1093 N N . ILE A 1 134 ? -5.184 -4.84 -5.191 1 97.44 134 ILE A N 1
ATOM 1094 C CA . ILE A 1 134 ? -6.246 -5.551 -5.891 1 97.44 134 ILE A CA 1
ATOM 1095 C C . ILE A 1 134 ? -5.746 -6.023 -7.254 1 97.44 134 ILE A C 1
ATOM 1097 O O . ILE A 1 134 ? -5.316 -5.211 -8.078 1 97.44 134 ILE A O 1
ATOM 1101 N N . TYR A 1 135 ? -5.793 -7.262 -7.457 1 98.25 135 TYR A N 1
ATOM 1102 C CA . TYR A 1 135 ? -5.309 -7.824 -8.711 1 98.25 135 TYR A CA 1
ATOM 1103 C C . TYR A 1 135 ? -6.383 -7.758 -9.789 1 98.25 135 TYR A C 1
ATOM 1105 O O . TYR A 1 135 ? -7.512 -8.211 -9.578 1 98.25 135 TYR A O 1
ATOM 1113 N N . ILE A 1 136 ? -6.035 -7.258 -10.945 1 97.75 136 ILE A N 1
ATOM 1114 C CA . ILE A 1 136 ? -7.043 -6.984 -11.961 1 97.75 136 ILE A CA 1
ATOM 1115 C C . ILE A 1 136 ? -6.828 -7.898 -13.164 1 97.75 136 ILE A C 1
ATOM 1117 O O . ILE A 1 136 ? -7.75 -8.141 -13.945 1 97.75 136 ILE A O 1
ATOM 1121 N N . GLY A 1 137 ? -5.582 -8.328 -13.414 1 98.31 137 GLY A N 1
ATOM 1122 C CA . GLY A 1 137 ? -5.301 -9.203 -14.539 1 98.31 137 GLY A CA 1
ATOM 1123 C C . GLY A 1 137 ? -3.826 -9.266 -14.891 1 98.31 137 GLY A C 1
ATOM 1124 O O . GLY A 1 137 ? -2.971 -8.969 -14.055 1 98.31 137 GLY A O 1
ATOM 1125 N N . VAL A 1 138 ? -3.611 -9.758 -16.094 1 98.44 138 VAL A N 1
ATOM 1126 C CA . VAL A 1 138 ? -2.25 -9.883 -16.609 1 98.44 138 VAL A CA 1
ATOM 1127 C C . VAL A 1 138 ? -1.99 -8.797 -17.656 1 98.44 138 VAL A C 1
ATOM 1129 O O . VAL A 1 138 ? -2.889 -8.438 -18.406 1 98.44 138 VAL A O 1
ATOM 1132 N N . THR A 1 139 ? -0.837 -8.281 -17.719 1 97.88 139 THR A N 1
ATOM 1133 C CA . THR A 1 139 ? -0.498 -7.242 -18.672 1 97.88 139 THR A CA 1
ATOM 1134 C C . THR A 1 139 ? -0.39 -7.82 -20.078 1 97.88 139 THR A C 1
ATOM 1136 O O . THR A 1 139 ? -0.214 -9.031 -20.25 1 97.88 139 THR A O 1
ATOM 1139 N N . GLU A 1 140 ? -0.632 -7.082 -21.234 1 93.94 140 GLU A N 1
ATOM 1140 C CA . GLU A 1 140 ? -0.704 -7.5 -22.625 1 93.94 140 GLU A CA 1
ATOM 1141 C C . GLU A 1 140 ? 0.535 -8.297 -23.031 1 93.94 140 GLU A C 1
ATOM 1143 O O . GLU A 1 140 ? 0.431 -9.305 -23.734 1 93.94 140 GLU A O 1
ATOM 1148 N N . ASN A 1 141 ? 1.841 -8.227 -22.562 1 94.75 141 ASN A N 1
ATOM 1149 C CA . ASN A 1 141 ? 3.072 -8.914 -22.938 1 94.75 141 ASN A CA 1
ATOM 1150 C C . ASN A 1 141 ? 3.637 -9.719 -21.766 1 94.75 141 ASN A C 1
ATOM 1152 O O . ASN A 1 141 ? 4.816 -10.07 -21.766 1 94.75 141 ASN A O 1
ATOM 1156 N N . ALA A 1 142 ? 2.73 -10.148 -20.984 1 97.94 142 ALA A N 1
ATOM 1157 C CA . ALA A 1 142 ? 3.195 -10.789 -19.766 1 97.94 142 ALA A CA 1
ATOM 1158 C C . ALA A 1 142 ? 3.756 -12.18 -20.047 1 97.94 142 ALA A C 1
ATOM 1160 O O . ALA A 1 142 ? 4.801 -12.562 -19.516 1 97.94 142 ALA A O 1
ATOM 1161 N N . VAL A 1 143 ? 3.088 -12.969 -20.891 1 97.12 143 VAL A N 1
ATOM 1162 C CA . VAL A 1 143 ? 3.488 -14.344 -21.188 1 97.12 143 VAL A CA 1
ATOM 1163 C C . VAL A 1 143 ? 4.84 -14.344 -21.891 1 97.12 143 VAL A C 1
ATOM 1165 O O . VAL A 1 143 ? 5.738 -15.102 -21.531 1 97.12 143 VAL A O 1
ATOM 1168 N N . GLU A 1 144 ? 5.004 -13.492 -22.859 1 97.38 144 GLU A N 1
ATOM 1169 C CA . GLU A 1 144 ? 6.262 -13.383 -23.594 1 97.38 144 GLU A CA 1
ATOM 1170 C C . GLU A 1 144 ? 7.406 -12.977 -22.672 1 97.38 144 GLU A C 1
ATOM 1172 O O . GLU A 1 144 ? 8.484 -13.578 -22.703 1 97.38 144 GLU A O 1
ATOM 1177 N N . ARG A 1 145 ? 7.141 -12.008 -21.875 1 96.88 145 ARG A N 1
ATOM 1178 C CA . ARG A 1 145 ? 8.156 -11.492 -20.969 1 96.88 145 ARG A CA 1
ATOM 1179 C C . ARG A 1 145 ? 8.523 -12.539 -19.922 1 96.88 145 ARG 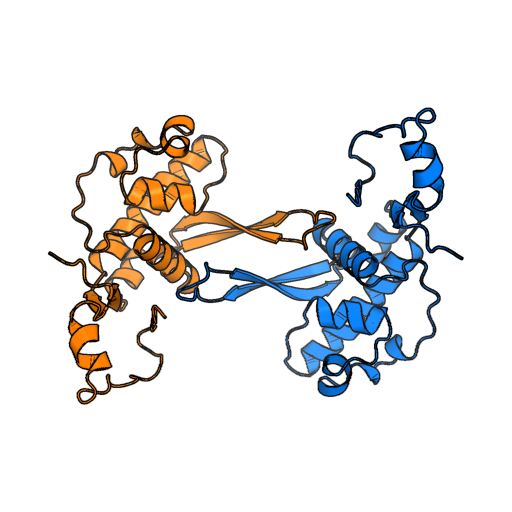A C 1
ATOM 1181 O O . ARG A 1 145 ? 9.688 -12.672 -19.547 1 96.88 145 ARG A O 1
ATOM 1188 N N . ALA A 1 146 ? 7.523 -13.219 -19.5 1 96.69 146 ALA A N 1
ATOM 1189 C CA . ALA A 1 146 ? 7.789 -14.258 -18.5 1 96.69 146 ALA A CA 1
ATOM 1190 C C . ALA A 1 146 ? 8.57 -15.422 -19.109 1 96.69 146 ALA A C 1
ATOM 1192 O O . ALA A 1 146 ? 9.391 -16.047 -18.438 1 96.69 146 ALA A O 1
ATOM 1193 N N . SER A 1 147 ? 8.281 -15.711 -20.375 1 96.38 147 SER A N 1
ATOM 1194 C CA . SER A 1 147 ? 8.922 -16.828 -21.047 1 96.38 147 SER A CA 1
ATOM 1195 C C . SER A 1 147 ? 10.422 -16.594 -21.219 1 96.38 147 SER A C 1
ATOM 1197 O O . SER A 1 147 ? 11.211 -17.531 -21.234 1 96.38 147 SER A O 1
ATOM 1199 N N . ILE A 1 148 ? 10.812 -15.344 -21.312 1 94.25 148 ILE A N 1
ATOM 1200 C CA . ILE A 1 148 ? 12.219 -15.031 -21.547 1 94.25 148 ILE A CA 1
ATOM 1201 C C . ILE A 1 148 ? 12.898 -14.656 -20.234 1 94.25 148 ILE A C 1
ATOM 1203 O O . ILE A 1 148 ? 14.133 -14.648 -20.141 1 94.25 148 ILE A O 1
ATOM 1207 N N . GLY A 1 149 ? 12.109 -14.352 -19.234 1 91.5 149 GLY A N 1
ATOM 1208 C CA . GLY A 1 149 ? 12.664 -13.906 -17.969 1 91.5 149 GLY A CA 1
ATOM 1209 C C . GLY A 1 149 ? 13.289 -15.031 -17.156 1 91.5 149 GLY A C 1
ATOM 1210 O O . GLY A 1 149 ? 13.047 -16.203 -17.438 1 91.5 149 GLY A O 1
ATOM 1211 N N . SER A 1 150 ? 14.18 -14.602 -16.188 1 92.31 150 SER A N 1
ATOM 1212 C CA . SER A 1 150 ? 14.789 -15.555 -15.266 1 92.31 150 SER A CA 1
ATOM 1213 C C . SER A 1 150 ? 13.961 -15.695 -13.992 1 92.31 150 SER A C 1
ATOM 1215 O O . SER A 1 150 ? 13.625 -14.695 -13.352 1 92.31 150 SER A O 1
ATOM 1217 N N . TRP A 1 151 ? 13.586 -16.906 -13.688 1 93.12 151 TRP A N 1
ATOM 1218 C CA . TRP A 1 151 ? 12.781 -17.219 -12.508 1 93.12 151 TRP A CA 1
ATOM 1219 C C . TRP A 1 151 ? 13.508 -18.188 -11.586 1 93.12 151 TRP A C 1
ATOM 1221 O O . TRP A 1 151 ? 12.984 -19.266 -11.273 1 93.12 151 TRP A O 1
ATOM 1231 N N . ILE A 1 152 ? 14.664 -17.875 -11.117 1 89.69 152 ILE A N 1
ATOM 1232 C CA . ILE A 1 152 ? 15.492 -18.75 -10.281 1 89.69 152 ILE A CA 1
ATOM 1233 C C . ILE A 1 152 ? 15.312 -18.375 -8.812 1 89.69 152 ILE A C 1
ATOM 1235 O O . ILE A 1 152 ? 15.625 -17.25 -8.406 1 89.69 152 ILE A O 1
ATOM 1239 N N . TYR A 1 153 ? 14.742 -19.344 -8.07 1 85.62 153 TYR A N 1
ATOM 1240 C CA . TYR A 1 153 ? 14.461 -19.078 -6.66 1 85.62 153 TYR A CA 1
ATOM 1241 C C . TYR A 1 153 ? 15.195 -20.062 -5.77 1 85.62 153 TYR A C 1
ATOM 1243 O O . TYR A 1 153 ? 15.375 -21.234 -6.141 1 85.62 153 TYR A O 1
ATOM 1251 N N . SER A 1 154 ? 15.664 -19.578 -4.605 1 82.12 154 SER A N 1
ATOM 1252 C CA . SER A 1 154 ? 16.172 -20.453 -3.561 1 82.12 154 SER A CA 1
ATOM 1253 C C . SER A 1 154 ? 15.039 -20.953 -2.656 1 82.12 154 SER A C 1
ATOM 1255 O O . SER A 1 154 ? 14.375 -20.141 -2.004 1 82.12 154 SER A O 1
ATOM 1257 N N . VAL A 1 155 ? 14.797 -22.234 -2.766 1 79 155 VAL A N 1
ATOM 1258 C CA . VAL A 1 155 ? 13.68 -22.781 -1.995 1 79 155 VAL A CA 1
ATOM 1259 C C . VAL A 1 155 ? 14.211 -23.734 -0.919 1 79 155 VAL A C 1
ATOM 1261 O O . VAL A 1 155 ? 15.297 -24.297 -1.068 1 79 155 VAL A O 1
ATOM 1264 N N . ARG A 1 156 ? 13.633 -23.719 0.271 1 70.94 156 ARG A N 1
ATOM 1265 C CA . ARG A 1 156 ? 14.039 -24.578 1.382 1 70.94 156 ARG A CA 1
ATOM 1266 C C . ARG A 1 156 ? 13.914 -26.047 1.013 1 70.94 156 ARG A C 1
ATOM 1268 O O . ARG A 1 156 ? 12.969 -26.438 0.329 1 70.94 156 ARG A O 1
ATOM 1275 N N . SER A 1 157 ? 15.016 -26.75 1.364 1 61.88 157 SER A N 1
ATOM 1276 C CA . SER A 1 157 ? 15.062 -28.172 1.06 1 61.88 157 SER A CA 1
ATOM 1277 C C . SER A 1 157 ? 13.977 -28.938 1.813 1 61.88 157 SER A C 1
ATOM 1279 O O . SER A 1 157 ? 13.641 -28.594 2.949 1 61.88 157 SER A O 1
ATOM 1281 N N . ARG A 1 158 ? 13 -29.547 1.131 1 56.19 158 ARG A N 1
ATOM 1282 C CA . ARG A 1 158 ? 12.047 -30.422 1.814 1 56.19 158 ARG A CA 1
ATOM 1283 C C . ARG A 1 158 ? 12.742 -31.672 2.365 1 56.19 158 ARG A C 1
ATOM 1285 O O . ARG A 1 158 ? 13.57 -32.281 1.686 1 56.19 158 ARG A O 1
ATOM 1292 N N . GLN A 1 159 ? 13.047 -31.734 3.656 1 45.38 159 GLN A N 1
ATOM 1293 C CA . GLN A 1 159 ? 13.469 -33.031 4.16 1 45.38 159 GLN A CA 1
ATOM 1294 C C . GLN A 1 159 ? 12.586 -34.156 3.605 1 45.38 159 GLN A C 1
ATOM 1296 O O . GLN A 1 159 ? 11.352 -34.062 3.66 1 45.38 159 GLN A O 1
ATOM 1301 N N . LYS A 1 160 ? 13.203 -35.031 2.732 1 38.25 160 LYS A N 1
ATOM 1302 C CA . LYS A 1 160 ? 12.68 -36.406 2.545 1 38.25 160 LYS A CA 1
ATOM 1303 C C . LYS A 1 160 ? 12.578 -37.125 3.875 1 38.25 160 LYS A C 1
ATOM 1305 O O . LYS A 1 160 ? 13.484 -37.062 4.707 1 38.25 160 LYS A O 1
ATOM 1310 N N . MET B 1 1 ? -9.117 2.164 23.719 1 24.75 1 MET B N 1
ATOM 1311 C CA . MET B 1 1 ? -9.609 1.789 22.391 1 24.75 1 MET B CA 1
ATOM 1312 C C . MET B 1 1 ? -9.93 3.025 21.562 1 24.75 1 MET B C 1
ATOM 1314 O O . MET B 1 1 ? -10.891 3.744 21.859 1 24.75 1 MET B O 1
ATOM 1318 N N . GLN B 1 2 ? -8.969 3.838 21.297 1 28.59 2 GLN B N 1
ATOM 1319 C CA . GLN B 1 2 ? -9.141 5.191 20.781 1 28.59 2 GLN B CA 1
ATOM 1320 C C . GLN B 1 2 ? -9.836 5.184 19.422 1 28.59 2 GLN B C 1
ATOM 1322 O O . GLN B 1 2 ? -9.414 4.465 18.516 1 28.59 2 GLN B O 1
ATOM 1327 N N . TYR B 1 3 ? -11.211 5.398 19.469 1 30.66 3 TYR B N 1
ATOM 1328 C CA . TYR B 1 3 ? -12.234 5.371 18.438 1 30.66 3 TYR B CA 1
ATOM 1329 C C . TYR B 1 3 ? -12.039 6.527 17.453 1 30.66 3 TYR B C 1
ATOM 1331 O O . TYR B 1 3 ? -12.031 7.691 17.859 1 30.66 3 TYR B O 1
ATOM 1339 N N . TYR B 1 4 ? -11.125 6.52 16.719 1 34.91 4 TYR B N 1
ATOM 1340 C CA . TYR B 1 4 ? -11.211 7.586 15.727 1 34.91 4 TYR B CA 1
ATOM 1341 C C . TYR B 1 4 ? -12.461 7.422 14.867 1 34.91 4 TYR B C 1
ATOM 1343 O O . TYR B 1 4 ? -12.688 6.363 14.273 1 34.91 4 TYR B O 1
ATOM 1351 N N . SER B 1 5 ? -13.625 7.863 15.391 1 36.09 5 SER B N 1
ATOM 1352 C CA . SER B 1 5 ? -14.844 7.785 14.594 1 36.09 5 SER B CA 1
ATOM 1353 C C . SER B 1 5 ? -14.852 8.852 13.5 1 36.09 5 SER B C 1
ATOM 1355 O O . SER B 1 5 ? -14.289 9.93 13.672 1 36.09 5 SER B O 1
ATOM 1357 N N . TRP B 1 6 ? -14.828 8.352 12.359 1 35.22 6 TRP B N 1
ATOM 1358 C CA . TRP B 1 6 ? -15.148 9.25 11.258 1 35.22 6 TRP B CA 1
ATOM 1359 C C . TRP B 1 6 ? -16.578 9.773 11.383 1 35.22 6 TRP B C 1
ATOM 1361 O O . TRP B 1 6 ? -17.453 9.094 11.922 1 35.22 6 TRP B O 1
ATOM 1371 N N . ALA B 1 7 ? -16.922 10.977 11.281 1 37.91 7 ALA B N 1
ATOM 1372 C CA . ALA B 1 7 ? -18.234 11.578 11.477 1 37.91 7 ALA B CA 1
ATOM 1373 C C . ALA B 1 7 ? -19.344 10.656 10.984 1 37.91 7 ALA B C 1
ATOM 1375 O O . ALA B 1 7 ? -20.438 10.625 11.555 1 37.91 7 ALA B O 1
ATOM 1376 N N . GLY B 1 8 ? -19.234 9.922 9.914 1 36.97 8 GLY B N 1
ATOM 1377 C CA . GLY B 1 8 ? -20.312 9.102 9.391 1 36.97 8 GLY B CA 1
ATOM 1378 C C . GLY B 1 8 ? -20.5 7.809 10.164 1 36.97 8 GLY B C 1
ATOM 1379 O O . GLY B 1 8 ? -21.297 6.949 9.766 1 36.97 8 GLY B O 1
ATOM 1380 N N . ASP B 1 9 ? -19.5 7.316 10.773 1 38.06 9 ASP B N 1
ATOM 1381 C CA . ASP B 1 9 ? -19.781 6.113 11.547 1 38.06 9 ASP B CA 1
ATOM 1382 C C . ASP B 1 9 ? -20.766 6.406 12.68 1 38.06 9 ASP B C 1
ATOM 1384 O O . ASP B 1 9 ? -20.75 7.496 13.25 1 38.06 9 ASP B O 1
ATOM 1388 N N . GLU B 1 10 ? -21.922 5.695 12.828 1 35.59 10 GLU B N 1
ATOM 1389 C CA . GLU B 1 10 ? -22.984 5.734 13.836 1 35.59 10 GLU B CA 1
ATOM 1390 C C . GLU B 1 10 ? -22.406 6.027 15.219 1 35.59 10 GLU B C 1
ATOM 1392 O O . GLU B 1 10 ? -21.328 5.527 15.57 1 35.59 10 GLU B O 1
ATOM 1397 N N . GLU B 1 11 ? -22.953 7.109 15.945 1 36.06 11 GLU B N 1
ATOM 1398 C CA . GLU B 1 11 ? -22.891 7.723 17.266 1 36.06 11 GLU B CA 1
ATOM 1399 C C . GLU B 1 11 ? -22.906 6.664 18.359 1 36.06 11 GLU B C 1
ATOM 1401 O O . GLU B 1 11 ? -23.938 6.035 18.609 1 36.06 11 GLU B O 1
ATOM 1406 N N . ALA B 1 12 ? -22.016 5.852 18.562 1 37.25 12 ALA B N 1
ATOM 1407 C CA . ALA B 1 12 ? -22.281 5.191 19.828 1 37.25 12 ALA B CA 1
ATOM 1408 C C . ALA B 1 12 ? -22.328 6.203 20.969 1 37.25 12 ALA B C 1
ATOM 1410 O O . ALA B 1 12 ? -21.391 6.973 21.172 1 37.25 12 ALA B O 1
ATOM 1411 N N . LEU B 1 13 ? -23.547 6.766 21.406 1 37.94 13 LEU B N 1
ATOM 1412 C CA . LEU B 1 13 ? -23.812 7.57 22.594 1 37.94 13 LEU B CA 1
ATOM 1413 C C . LEU B 1 13 ? -23.094 7.012 23.812 1 37.94 13 LEU B C 1
ATOM 1415 O O . LEU B 1 13 ? -23.094 5.801 24.047 1 37.94 13 LEU B O 1
ATOM 1419 N N . PRO B 1 14 ? -22.094 7.77 24.391 1 39.06 14 PRO B N 1
ATOM 1420 C CA . PRO B 1 14 ? -21.453 7.363 25.641 1 39.06 14 PRO B CA 1
ATOM 1421 C C . PRO B 1 14 ? -22.453 6.934 26.703 1 39.06 14 PRO B C 1
ATOM 1423 O O . PRO B 1 14 ? -23.562 7.457 26.75 1 39.06 14 PRO B O 1
ATOM 1426 N N . CYS B 1 15 ? -22.359 5.809 27.188 1 42.25 15 CYS B N 1
ATOM 1427 C CA . CYS B 1 15 ? -23.094 5.332 28.344 1 42.25 15 CYS B CA 1
ATOM 1428 C C . CYS B 1 15 ? -22.875 6.246 29.547 1 42.25 15 CYS B C 1
ATOM 1430 O O . CYS B 1 15 ? -21.734 6.559 29.891 1 42.25 15 CYS B O 1
ATOM 1432 N N . GLU B 1 16 ? -23.656 7.344 29.828 1 43.25 16 GLU B N 1
ATOM 1433 C CA . GLU B 1 16 ? -23.641 8.312 30.906 1 43.25 16 GLU B CA 1
ATOM 1434 C C . GLU B 1 16 ? -23.719 7.625 32.281 1 43.25 16 GLU B C 1
ATOM 1436 O O . GLU B 1 16 ? -23.844 8.289 33.312 1 43.25 16 GLU B O 1
ATOM 1441 N N . LYS B 1 17 ? -23.875 6.363 32.438 1 45.06 17 LYS B N 1
ATOM 1442 C CA . LYS B 1 17 ? -24.297 5.914 33.75 1 45.06 17 LYS B CA 1
ATOM 1443 C C . LYS B 1 17 ? -23.141 5.25 34.5 1 45.06 17 LYS B C 1
ATOM 1445 O O . LYS B 1 17 ? -23.172 5.133 35.719 1 45.06 17 LYS B O 1
ATOM 1450 N N . CYS B 1 18 ? -22.375 4.309 33.938 1 43.72 18 CYS B N 1
ATOM 1451 C CA . CYS B 1 18 ? -21.594 3.502 34.875 1 43.72 18 CYS B CA 1
ATOM 1452 C C . CYS B 1 18 ? -20.281 4.203 35.219 1 43.72 18 CYS B C 1
ATOM 1454 O O . CYS B 1 18 ? -19.844 5.113 34.5 1 43.72 18 CYS B O 1
ATOM 1456 N N . ASP B 1 19 ? -19.734 3.916 36.375 1 43.78 19 ASP B N 1
ATOM 1457 C CA . ASP B 1 19 ? -18.516 4.449 36.969 1 43.78 19 ASP B CA 1
ATOM 1458 C C . ASP B 1 19 ? -17.406 4.555 35.938 1 43.78 19 ASP B C 1
ATOM 1460 O O . ASP B 1 19 ? -16.625 5.512 35.969 1 43.78 19 ASP B O 1
ATOM 1464 N N . ASN B 1 20 ? -17.172 3.514 35.188 1 43.22 20 ASN B N 1
ATOM 1465 C CA . ASN B 1 20 ? -16.125 3.514 34.188 1 43.22 20 ASN B CA 1
ATOM 1466 C C . ASN B 1 20 ? -16.312 4.645 33.156 1 43.22 20 ASN B C 1
ATOM 1468 O O . ASN B 1 20 ? -15.344 5.133 32.594 1 43.22 20 ASN B O 1
ATOM 1472 N N . CYS B 1 21 ? -17.484 4.996 32.938 1 45.47 21 CYS B N 1
ATOM 1473 C CA . CYS B 1 21 ? -17.812 6.145 32.094 1 45.47 21 CYS B CA 1
ATOM 1474 C C . CYS B 1 21 ? -17.391 7.445 32.75 1 45.47 21 CYS B C 1
ATOM 1476 O O . CYS B 1 21 ? -16.891 8.359 32.094 1 45.47 21 CYS B O 1
ATOM 1478 N N . LEU B 1 22 ? -17.703 7.434 34.156 1 44.34 22 LEU B N 1
ATOM 1479 C CA . LEU B 1 22 ? -17.344 8.648 34.875 1 44.34 22 LEU B CA 1
ATOM 1480 C C . LEU B 1 22 ? -15.836 8.844 34.906 1 44.34 22 LEU B C 1
ATOM 1482 O O . LEU B 1 22 ? -15.352 9.977 34.781 1 44.34 22 LEU B O 1
ATOM 1486 N N . HIS B 1 23 ? -15.047 7.879 35.5 1 44.59 23 HIS B N 1
ATOM 1487 C CA . HIS B 1 23 ? -13.594 8.023 35.469 1 44.59 23 HIS B CA 1
ATOM 1488 C C . HIS B 1 23 ? -13.109 8.18 34.031 1 44.59 23 HIS B C 1
ATOM 1490 O O . HIS B 1 23 ? -11.984 8.633 33.781 1 44.59 23 HIS B O 1
ATOM 1496 N N . ARG B 1 24 ? -13.727 7.727 33.062 1 43.88 24 ARG B N 1
ATOM 1497 C CA . ARG B 1 24 ? -13.539 7.848 31.641 1 43.88 24 ARG B CA 1
ATOM 1498 C C . ARG B 1 24 ? -13.773 9.281 31.172 1 43.88 24 ARG B C 1
ATOM 1500 O O . ARG B 1 24 ? -13.578 9.602 30 1 43.88 24 ARG B O 1
ATOM 1507 N N . GLN B 1 25 ? -14.375 10.031 32.031 1 45.69 25 GLN B N 1
ATOM 1508 C CA . GLN B 1 25 ? -14.562 11.453 31.734 1 45.69 25 GLN B CA 1
ATOM 1509 C C . GLN B 1 25 ? -13.234 12.125 31.391 1 45.69 25 GLN B C 1
ATOM 1511 O O . GLN B 1 25 ? -13.18 12.992 30.516 1 45.69 25 GLN B O 1
ATOM 1516 N N . SER B 1 26 ? -12.227 11.938 32.281 1 47.31 26 SER B N 1
ATOM 1517 C CA . SER B 1 26 ? -10.93 12.57 32.062 1 47.31 26 SER B CA 1
ATOM 1518 C C . SER B 1 26 ? -10.312 12.133 30.734 1 47.31 26 SER B C 1
ATOM 1520 O O . SER B 1 26 ? -9.359 12.75 30.25 1 47.31 26 SER B O 1
ATOM 1522 N N . HIS B 1 27 ? -10.664 11.039 30.25 1 53.56 27 HIS B N 1
ATOM 1523 C CA . HIS B 1 27 ? -10.141 10.523 29 1 53.56 27 HIS B CA 1
ATOM 1524 C C . HIS B 1 27 ? -11.18 10.641 27.891 1 53.56 27 HIS B C 1
ATOM 1526 O O . HIS B 1 27 ? -11.203 9.82 26.969 1 53.56 27 HIS B O 1
ATOM 1532 N N . CYS B 1 28 ? -12.086 11.539 28.188 1 56.62 28 CYS B N 1
ATOM 1533 C CA . CYS B 1 28 ? -13.141 11.664 27.188 1 56.62 28 CYS B CA 1
ATOM 1534 C C . CYS B 1 28 ? -12.602 12.32 25.922 1 56.62 28 CYS B C 1
ATOM 1536 O O . CYS B 1 28 ? -11.969 13.375 25.984 1 56.62 28 CYS B O 1
ATOM 1538 N N . PRO B 1 29 ? -12.711 11.688 24.969 1 66.69 29 PRO B N 1
ATOM 1539 C CA . PRO B 1 29 ? -12.344 12.297 23.688 1 66.69 29 PRO B CA 1
ATOM 1540 C C . PRO B 1 29 ? -13.055 13.625 23.438 1 66.69 29 PRO B C 1
ATOM 1542 O O . PRO B 1 29 ? -14.219 13.789 23.828 1 66.69 29 PRO B O 1
ATOM 1545 N N . ILE B 1 30 ? -12.266 14.719 23.328 1 78.62 30 ILE B N 1
ATOM 1546 C CA . ILE B 1 30 ? -12.781 16.031 22.969 1 78.62 30 ILE B CA 1
ATOM 1547 C C . ILE B 1 30 ? -12.945 16.109 21.438 1 78.62 30 ILE B C 1
ATOM 1549 O O . ILE B 1 30 ? -12.078 15.648 20.703 1 78.62 30 ILE B O 1
ATOM 1553 N N . ILE B 1 31 ? -14.094 16.594 21.031 1 83.19 31 ILE B N 1
ATOM 1554 C CA . ILE B 1 31 ? -14.359 16.828 19.609 1 83.19 31 ILE B CA 1
ATOM 1555 C C . ILE B 1 31 ? -13.742 18.156 19.172 1 83.19 31 ILE B C 1
ATOM 1557 O O . ILE B 1 31 ? -13.961 19.188 19.828 1 83.19 31 ILE B O 1
ATOM 1561 N N . GLN B 1 32 ? -12.922 18.109 18.25 1 87.94 32 GLN B N 1
ATOM 1562 C CA . GLN B 1 32 ? -12.258 19.297 17.75 1 87.94 32 GLN B CA 1
ATOM 1563 C C . GLN B 1 32 ? -12.5 19.484 16.25 1 87.94 32 GLN B C 1
ATOM 1565 O O . GLN B 1 32 ? -12.555 18.5 15.516 1 87.94 32 GLN B O 1
ATOM 1570 N N . ASP B 1 33 ? -12.75 20.703 15.883 1 91.88 33 ASP B N 1
ATOM 1571 C CA . ASP B 1 33 ? -12.781 21.062 14.469 1 91.88 33 ASP B CA 1
ATOM 1572 C C . ASP B 1 33 ? -11.375 21.406 13.961 1 91.88 33 ASP B C 1
ATOM 1574 O O . ASP B 1 33 ? -10.797 22.422 14.367 1 91.88 33 ASP B O 1
ATOM 1578 N N . ALA B 1 34 ? -10.898 20.594 13.07 1 95.12 34 ALA B N 1
ATOM 1579 C CA . ALA B 1 34 ? -9.516 20.734 12.617 1 95.12 34 ALA B CA 1
ATOM 1580 C C . ALA B 1 34 ? -9.453 21.344 11.219 1 95.12 34 ALA B C 1
ATOM 1582 O O . ALA B 1 34 ? -8.516 21.078 10.461 1 95.12 34 ALA B O 1
ATOM 1583 N N . ARG B 1 35 ? -10.398 22.156 10.828 1 96.56 35 ARG B N 1
ATOM 1584 C CA . ARG B 1 35 ? -10.445 22.719 9.484 1 96.56 35 ARG B CA 1
ATOM 1585 C C . ARG B 1 35 ? -9.211 23.578 9.211 1 96.56 35 ARG B C 1
ATOM 1587 O O . ARG B 1 35 ? -8.586 23.453 8.156 1 96.56 35 ARG B O 1
ATOM 1594 N N . GLN B 1 36 ? -8.883 24.391 10.188 1 96.81 36 GLN B N 1
ATOM 1595 C CA . GLN B 1 36 ? -7.711 25.25 10 1 96.81 36 GLN B CA 1
ATOM 1596 C C . GLN B 1 36 ? -6.434 24.422 9.906 1 96.81 36 GLN B C 1
ATOM 1598 O O . GLN B 1 36 ? -5.543 24.734 9.117 1 96.81 36 GLN B O 1
ATOM 1603 N N . ASP B 1 37 ? -6.363 23.344 10.719 1 98 37 ASP B N 1
ATOM 1604 C CA . ASP B 1 37 ? -5.219 22.453 10.633 1 98 37 ASP B CA 1
ATOM 1605 C C . ASP B 1 37 ? -5.148 21.766 9.266 1 98 37 ASP B C 1
ATOM 1607 O O . ASP B 1 37 ? -4.062 21.547 8.734 1 98 37 ASP B O 1
ATOM 1611 N N . ALA B 1 38 ? -6.281 21.438 8.727 1 98.25 38 ALA B N 1
ATOM 1612 C CA . ALA B 1 38 ? -6.328 20.797 7.414 1 98.25 38 ALA B CA 1
ATOM 1613 C C . ALA B 1 38 ? -5.785 21.734 6.336 1 98.25 38 ALA B C 1
ATOM 1615 O O . ALA B 1 38 ? -4.996 21.328 5.484 1 98.25 38 ALA B O 1
ATOM 1616 N N . LEU B 1 39 ? -6.223 22.953 6.398 1 98.25 39 LEU B N 1
ATOM 1617 C CA . LEU B 1 39 ? -5.766 23.953 5.43 1 98.25 39 LEU B CA 1
ATOM 1618 C C . LEU B 1 39 ? -4.27 24.203 5.574 1 98.25 39 LEU B C 1
ATOM 1620 O O . LEU B 1 39 ? -3.551 24.297 4.574 1 98.25 39 LEU B O 1
ATOM 1624 N N . TYR B 1 40 ? -3.859 24.266 6.781 1 98.31 40 TYR B N 1
ATOM 1625 C CA . TYR B 1 40 ? -2.434 24.453 7.027 1 98.31 40 TYR B CA 1
ATOM 1626 C C . TYR B 1 40 ? -1.639 23.234 6.547 1 98.31 40 TYR B C 1
ATOM 1628 O O . TYR B 1 40 ? -0.553 23.391 5.98 1 98.31 40 TYR B O 1
ATOM 1636 N N . MET B 1 41 ? -2.172 22.062 6.73 1 98.56 41 MET B N 1
ATOM 1637 C CA . MET B 1 41 ? -1.525 20.844 6.289 1 98.56 41 MET B CA 1
ATOM 1638 C C . MET B 1 41 ? -1.311 20.844 4.777 1 98.56 41 MET B C 1
ATOM 1640 O O . MET B 1 41 ? -0.262 20.422 4.293 1 98.56 41 MET B O 1
ATOM 1644 N N . LEU B 1 42 ? -2.264 21.312 4.078 1 98.69 42 LEU B N 1
ATOM 1645 C CA . LEU B 1 42 ? -2.121 21.391 2.627 1 98.69 42 LEU B CA 1
ATOM 1646 C C . LEU B 1 42 ? -0.94 22.266 2.24 1 98.69 42 LEU B C 1
ATOM 1648 O O . LEU B 1 42 ? -0.214 21.953 1.293 1 98.69 42 LEU B O 1
ATOM 1652 N N . ARG B 1 43 ? -0.717 23.312 2.994 1 98.38 43 ARG B N 1
ATOM 1653 C CA . ARG B 1 43 ? 0.428 24.188 2.756 1 98.38 43 ARG B CA 1
ATOM 1654 C C . ARG B 1 43 ? 1.737 23.469 3.07 1 98.38 43 ARG B C 1
ATOM 1656 O O . ARG B 1 43 ? 2.711 23.578 2.322 1 98.38 43 ARG B O 1
ATOM 1663 N N . VAL B 1 44 ? 1.655 22.781 4.156 1 98.5 44 VAL B N 1
ATOM 1664 C CA . VAL B 1 44 ? 2.842 22.047 4.57 1 98.5 44 VAL B CA 1
ATOM 1665 C C . VAL B 1 44 ? 3.197 21 3.514 1 98.5 44 VAL B C 1
ATOM 1667 O O . VAL B 1 44 ? 4.355 20.875 3.111 1 98.5 44 VAL B O 1
ATOM 1670 N N . ILE B 1 45 ? 2.223 20.266 3.076 1 98.75 45 ILE B N 1
ATOM 1671 C CA . ILE B 1 45 ? 2.436 19.234 2.072 1 98.75 45 ILE B CA 1
ATOM 1672 C C . ILE B 1 45 ? 3.047 19.844 0.816 1 98.75 45 ILE B C 1
ATOM 1674 O O . ILE B 1 45 ? 4.02 19.312 0.272 1 98.75 45 ILE B O 1
ATOM 1678 N N . ASP B 1 46 ? 2.463 20.906 0.409 1 98.38 46 ASP B N 1
ATOM 1679 C CA . ASP B 1 46 ? 2.936 21.578 -0.802 1 98.38 46 ASP B CA 1
ATOM 1680 C C . ASP B 1 46 ? 4.391 22.016 -0.657 1 98.38 46 ASP B C 1
ATOM 1682 O O . ASP B 1 46 ? 5.207 21.781 -1.551 1 98.38 46 ASP B O 1
ATOM 1686 N N . ALA B 1 47 ? 4.727 22.594 0.428 1 98.06 47 ALA B N 1
ATOM 1687 C CA . ALA B 1 47 ? 6.082 23.078 0.677 1 98.06 47 ALA B CA 1
ATOM 1688 C C . ALA B 1 47 ? 7.074 21.922 0.758 1 98.06 47 ALA B C 1
ATOM 1690 O O . ALA B 1 47 ? 8.125 21.953 0.115 1 98.06 47 ALA B O 1
ATOM 1691 N N . VAL B 1 48 ? 6.738 20.891 1.504 1 98.31 48 VAL B N 1
ATOM 1692 C CA . VAL B 1 48 ? 7.641 19.766 1.741 1 98.31 48 VAL B CA 1
ATOM 1693 C C . VAL B 1 48 ? 7.84 18.984 0.448 1 98.31 48 VAL B C 1
ATOM 1695 O O . VAL B 1 48 ? 8.969 18.641 0.088 1 98.31 48 VAL B O 1
ATOM 1698 N N . THR B 1 49 ? 6.762 18.703 -0.276 1 98.44 49 THR B N 1
ATOM 1699 C CA . THR B 1 49 ? 6.855 17.906 -1.495 1 98.44 49 THR B CA 1
ATOM 1700 C C . THR B 1 49 ? 7.648 18.641 -2.566 1 98.44 49 THR B C 1
ATOM 1702 O O . THR B 1 49 ? 8.453 18.047 -3.281 1 98.44 49 THR B O 1
ATOM 1705 N N . ASN B 1 50 ? 7.43 19.953 -2.709 1 97.81 50 ASN B N 1
ATOM 1706 C CA . ASN B 1 50 ? 8.188 20.734 -3.68 1 97.81 50 ASN B CA 1
ATOM 1707 C C . ASN B 1 50 ? 9.672 20.766 -3.34 1 97.81 50 ASN B C 1
ATOM 1709 O O . ASN B 1 50 ? 10.516 20.594 -4.223 1 97.81 50 ASN B O 1
ATOM 1713 N N . TYR B 1 51 ? 9.938 21 -2.113 1 97.88 51 TYR B N 1
ATOM 1714 C CA . TYR B 1 51 ? 11.328 21 -1.665 1 97.88 51 TYR B CA 1
ATOM 1715 C C . TYR B 1 51 ? 12 19.672 -1.936 1 97.88 51 TYR B C 1
ATOM 1717 O O . TYR B 1 51 ? 13.094 19.609 -2.508 1 97.88 51 TYR B O 1
ATOM 1725 N N . MET B 1 52 ? 11.359 18.578 -1.547 1 97.94 52 MET B N 1
ATOM 1726 C CA . MET B 1 52 ? 11.914 17.234 -1.7 1 97.94 52 MET B CA 1
ATOM 1727 C C . MET B 1 52 ? 12.07 16.875 -3.174 1 97.94 52 MET B C 1
ATOM 1729 O O . MET B 1 52 ? 13.07 16.266 -3.568 1 97.94 52 MET B O 1
ATOM 1733 N N . LYS B 1 53 ? 11.094 17.234 -3.975 1 97 53 LYS B N 1
ATOM 1734 C CA . LYS B 1 53 ? 11.164 17 -5.414 1 97 53 LYS B CA 1
ATOM 1735 C C . LYS B 1 53 ? 12.383 17.703 -6.023 1 97 53 LYS B C 1
ATOM 1737 O O . LYS B 1 53 ? 13.086 17.125 -6.848 1 97 53 LYS B O 1
ATOM 1742 N N . ASN B 1 54 ? 12.602 18.891 -5.676 1 96.38 54 ASN B N 1
ATOM 1743 C CA . ASN B 1 54 ? 13.742 19.656 -6.172 1 96.38 54 ASN B CA 1
ATOM 1744 C C . ASN B 1 54 ? 15.07 19.016 -5.773 1 96.38 54 ASN B C 1
ATOM 1746 O O . ASN B 1 54 ? 16.078 19.219 -6.449 1 96.38 54 ASN B O 1
ATOM 1750 N N . ASN B 1 55 ? 15.047 18.266 -4.707 1 96.06 55 ASN B N 1
ATOM 1751 C CA . ASN B 1 55 ? 16.25 17.578 -4.246 1 96.06 55 ASN B CA 1
ATOM 1752 C C . ASN B 1 55 ? 16.266 16.125 -4.684 1 96.06 55 ASN B C 1
ATOM 1754 O O . ASN B 1 55 ? 17.062 15.328 -4.184 1 96.06 55 ASN B O 1
ATOM 1758 N N . ASN B 1 56 ? 15.312 15.711 -5.531 1 95.56 56 ASN B N 1
ATOM 1759 C CA . ASN B 1 56 ? 15.211 14.367 -6.102 1 95.56 56 ASN B CA 1
ATOM 1760 C C . ASN B 1 56 ? 15.023 13.312 -5.02 1 95.56 56 ASN B C 1
ATOM 1762 O O . ASN B 1 56 ? 15.633 12.242 -5.078 1 95.56 56 ASN B O 1
ATOM 1766 N N . GLU B 1 57 ? 14.273 13.672 -4.059 1 96.44 57 GLU B N 1
ATOM 1767 C CA . GLU B 1 57 ? 13.969 12.742 -2.975 1 96.44 57 GLU B CA 1
ATOM 1768 C C . GLU B 1 57 ? 12.469 12.484 -2.877 1 96.44 57 GLU B C 1
ATOM 1770 O O . GLU B 1 57 ? 11.664 13.344 -3.252 1 96.44 57 GLU B O 1
ATOM 1775 N N . ASN B 1 58 ? 12.18 11.336 -2.387 1 97 58 ASN B N 1
ATOM 1776 C CA . ASN B 1 58 ? 10.781 11 -2.145 1 97 58 ASN B CA 1
ATOM 1777 C C . ASN B 1 58 ? 10.281 11.586 -0.829 1 97 58 ASN B C 1
ATOM 1779 O O . ASN B 1 58 ? 11.023 11.633 0.157 1 97 58 ASN B O 1
ATOM 1783 N N . THR B 1 59 ? 9.07 12.031 -0.82 1 98.19 59 THR B N 1
ATOM 1784 C CA . THR B 1 59 ? 8.453 12.531 0.405 1 98.19 59 THR B CA 1
ATOM 1785 C C . THR B 1 59 ? 7.637 11.438 1.086 1 98.19 59 THR B C 1
ATOM 1787 O O . THR B 1 59 ? 6.77 10.82 0.461 1 98.19 59 THR B O 1
ATOM 1790 N N . THR B 1 60 ? 7.898 11.273 2.354 1 97.06 60 THR B N 1
ATOM 1791 C CA . THR B 1 60 ? 7.176 10.258 3.117 1 97.06 60 THR B CA 1
ATOM 1792 C C . THR B 1 60 ? 6.211 10.914 4.102 1 97.06 60 THR B C 1
ATOM 1794 O O . THR B 1 60 ? 6.254 12.133 4.305 1 97.06 60 THR B O 1
ATOM 1797 N N . ARG B 1 61 ? 5.359 10.047 4.664 1 96.62 61 ARG B N 1
ATOM 1798 C CA . ARG B 1 61 ? 4.418 10.461 5.699 1 96.62 61 ARG B CA 1
ATOM 1799 C C . ARG B 1 61 ? 5.137 11.156 6.848 1 96.62 61 ARG B C 1
ATOM 1801 O O . ARG B 1 61 ? 4.715 12.227 7.297 1 96.62 61 ARG B O 1
ATOM 1808 N N . ASP B 1 62 ? 6.219 10.633 7.207 1 96.31 62 ASP B N 1
ATOM 1809 C CA . ASP B 1 62 ? 6.945 11.133 8.367 1 96.31 62 ASP B CA 1
ATOM 1810 C C . ASP B 1 62 ? 7.512 12.523 8.109 1 96.31 62 ASP B C 1
ATOM 1812 O O . ASP B 1 62 ? 7.512 13.383 8.992 1 96.31 62 ASP B O 1
ATOM 1816 N N . ASP B 1 63 ? 8 12.68 6.918 1 97.25 63 ASP B N 1
ATOM 1817 C CA . ASP B 1 63 ? 8.539 13.984 6.562 1 97.25 63 ASP B CA 1
ATOM 1818 C C . ASP B 1 63 ? 7.5 15.086 6.797 1 97.25 63 ASP B C 1
ATOM 1820 O O . ASP B 1 63 ? 7.805 16.109 7.41 1 97.25 63 ASP B O 1
ATOM 1824 N N . ILE B 1 64 ? 6.312 14.859 6.379 1 98.06 64 ILE B N 1
ATOM 1825 C CA . ILE B 1 64 ? 5.242 15.852 6.438 1 98.06 64 ILE B CA 1
ATOM 1826 C C . ILE B 1 64 ? 4.797 16.047 7.883 1 98.06 64 ILE B C 1
ATOM 1828 O O . ILE B 1 64 ? 4.676 17.172 8.352 1 98.06 64 ILE B O 1
ATOM 1832 N N . VAL B 1 65 ? 4.609 14.969 8.578 1 97.25 65 VAL B N 1
ATOM 1833 C CA . VAL B 1 65 ? 4.133 15.016 9.953 1 97.25 65 VAL B CA 1
ATOM 1834 C C . VAL B 1 65 ? 5.152 15.742 10.828 1 97.25 65 VAL B C 1
ATOM 1836 O O . VAL B 1 65 ? 4.785 16.578 11.664 1 97.25 65 VAL B O 1
ATOM 1839 N N . GLN B 1 66 ? 6.406 15.469 10.602 1 96.5 66 GLN B N 1
ATOM 1840 C CA . GLN B 1 66 ? 7.449 16.078 11.406 1 96.5 66 GLN B CA 1
ATOM 1841 C C . GLN B 1 66 ? 7.543 17.578 11.148 1 96.5 66 GLN B C 1
ATOM 1843 O O . GLN B 1 66 ? 7.754 18.375 12.07 1 96.5 66 GLN B O 1
ATOM 1848 N N . VAL B 1 67 ? 7.426 17.984 9.938 1 96.62 67 VAL B N 1
ATOM 1849 C CA . VAL B 1 67 ? 7.469 19.406 9.609 1 96.62 67 VAL B CA 1
ATOM 1850 C C . VAL B 1 67 ? 6.23 20.109 10.172 1 96.62 67 VAL B C 1
ATOM 1852 O O . VAL B 1 67 ? 6.332 21.188 10.742 1 96.62 67 VAL B O 1
ATOM 1855 N N . PHE B 1 68 ? 5.066 19.484 10.047 1 97.5 68 PHE B N 1
ATOM 1856 C CA . PHE B 1 68 ? 3.83 20.031 10.594 1 97.5 68 PHE B CA 1
ATOM 1857 C C . PHE B 1 68 ? 3.951 20.25 12.094 1 97.5 68 PHE B C 1
ATOM 1859 O O . PHE B 1 68 ? 3.506 21.281 12.617 1 97.5 68 PHE B O 1
ATOM 1866 N N . CYS B 1 69 ? 4.582 19.359 12.766 1 95.62 69 CYS B N 1
ATOM 1867 C CA . CYS B 1 69 ? 4.711 19.391 14.219 1 95.62 69 CYS B CA 1
ATOM 1868 C C . CYS B 1 69 ? 5.914 20.219 14.641 1 95.62 69 CYS B C 1
ATOM 1870 O O . CYS B 1 69 ? 6.129 20.453 15.836 1 95.62 69 CYS B O 1
ATOM 1872 N N . ARG B 1 70 ? 6.73 20.625 13.688 1 93.38 70 ARG B N 1
ATOM 1873 C CA . ARG B 1 70 ? 7.973 21.344 13.961 1 93.38 70 ARG B CA 1
ATOM 1874 C C . ARG B 1 70 ? 8.883 20.531 14.875 1 93.38 70 ARG B C 1
ATOM 1876 O O . ARG B 1 70 ? 9.391 21.047 15.867 1 93.38 70 ARG B O 1
ATOM 1883 N N . SER B 1 71 ? 8.938 19.344 14.516 1 90.44 71 SER B N 1
ATOM 1884 C CA . SER B 1 71 ? 9.758 18.438 15.305 1 90.44 71 SER B CA 1
ATOM 1885 C C . SER B 1 71 ? 11.242 18.609 14.984 1 90.44 71 SER B C 1
ATOM 1887 O O . SER B 1 71 ? 11.602 18.953 13.859 1 90.44 71 SER B O 1
ATOM 1889 N N . LYS B 1 72 ? 12.109 18.469 15.984 1 86.12 72 LYS B N 1
ATOM 1890 C CA . LYS B 1 72 ? 13.555 18.562 15.789 1 86.12 72 LYS B CA 1
ATOM 1891 C C . LYS B 1 72 ? 14.188 17.172 15.711 1 86.12 72 LYS B C 1
ATOM 1893 O O . LYS B 1 72 ? 15.305 16.969 16.203 1 86.12 72 LYS B O 1
ATOM 1898 N N . ASN B 1 73 ? 13.477 16.359 15.109 1 89.88 73 ASN B N 1
ATOM 1899 C CA . ASN B 1 73 ? 13.969 15 14.969 1 89.88 73 ASN B CA 1
ATOM 1900 C C . ASN B 1 73 ? 15.156 14.93 14.008 1 89.88 73 ASN B C 1
ATOM 1902 O O . ASN B 1 73 ? 15.312 15.789 13.148 1 89.88 73 ASN B O 1
ATOM 1906 N N . ALA B 1 74 ? 15.961 13.898 14.055 1 91.44 74 ALA B N 1
ATOM 1907 C CA . ALA B 1 74 ? 17.172 13.695 13.266 1 91.44 74 ALA B CA 1
ATOM 1908 C C . ALA B 1 74 ? 16.859 13.641 11.773 1 91.44 74 ALA B C 1
ATOM 1910 O O . ALA B 1 74 ? 17.609 14.156 10.953 1 91.44 74 ALA B O 1
ATOM 1911 N N . SER B 1 75 ? 15.781 13.047 11.406 1 90.62 75 SER B N 1
ATOM 1912 C CA . SER B 1 75 ? 15.43 12.906 9.992 1 90.62 75 SER B CA 1
ATOM 1913 C C . SER B 1 75 ? 15.156 14.258 9.352 1 90.62 75 SER B C 1
ATOM 1915 O O . SER B 1 75 ? 15.539 14.508 8.211 1 90.62 75 SER B O 1
ATOM 1917 N N . VAL B 1 76 ? 14.523 15.141 10.062 1 92.12 76 VAL B N 1
ATOM 1918 C CA . VAL B 1 76 ? 14.188 16.469 9.578 1 92.12 76 VAL B CA 1
ATOM 1919 C C . VAL B 1 76 ? 15.461 17.281 9.336 1 92.12 76 VAL B C 1
ATOM 1921 O O . VAL B 1 76 ? 15.578 17.984 8.336 1 92.12 76 VAL B O 1
ATOM 1924 N N . ILE B 1 77 ? 16.391 17.109 10.242 1 92.38 77 ILE B N 1
ATOM 1925 C CA . ILE B 1 77 ? 17.641 17.844 10.148 1 92.38 77 ILE B CA 1
ATOM 1926 C C . ILE B 1 77 ? 18.484 17.266 9.008 1 92.38 77 ILE B C 1
ATOM 1928 O O . ILE B 1 77 ? 19.062 18.016 8.211 1 92.38 77 ILE B O 1
ATOM 1932 N N . LYS B 1 78 ? 18.562 15.953 8.906 1 94.5 78 LYS B N 1
ATOM 1933 C CA . LYS B 1 78 ? 19.344 15.281 7.867 1 94.5 78 LYS B CA 1
ATOM 1934 C C . LYS B 1 78 ? 18.875 15.695 6.473 1 94.5 78 LYS B C 1
ATOM 1936 O O . LYS B 1 78 ? 19.703 15.898 5.574 1 94.5 78 LYS B O 1
ATOM 1941 N N . LYS B 1 79 ? 17.562 15.867 6.301 1 95.62 79 LYS B N 1
ATOM 1942 C CA . LYS B 1 79 ? 16.984 16.234 5.008 1 95.62 79 LYS B CA 1
ATOM 1943 C C . LYS B 1 79 ? 16.891 17.75 4.859 1 95.62 79 LYS B C 1
ATOM 1945 O O . LYS B 1 79 ? 16.375 18.25 3.857 1 95.62 79 LYS B O 1
ATOM 1950 N N . ASN B 1 80 ? 17.312 18.516 5.902 1 95.44 80 ASN B N 1
ATOM 1951 C CA . ASN B 1 80 ? 17.312 19.969 5.926 1 95.44 80 ASN B CA 1
ATOM 1952 C C . ASN B 1 80 ? 15.898 20.547 5.789 1 95.44 80 ASN B C 1
ATOM 1954 O O . ASN B 1 80 ? 15.695 21.562 5.141 1 95.44 80 ASN B O 1
ATOM 1958 N N . LEU B 1 81 ? 14.953 19.828 6.336 1 96.38 81 LEU B N 1
ATOM 1959 C CA . LEU B 1 81 ? 13.562 20.266 6.27 1 96.38 81 LEU B CA 1
ATOM 1960 C C . LEU B 1 81 ? 13.305 21.391 7.258 1 96.38 81 LEU B C 1
ATOM 1962 O O . LEU B 1 81 ? 12.344 22.156 7.098 1 96.38 81 LEU B O 1
ATOM 1966 N N . ASN B 1 82 ? 14.141 21.562 8.234 1 93.62 82 ASN B N 1
ATOM 1967 C CA . ASN B 1 82 ? 14.008 22.594 9.25 1 93.62 82 ASN B CA 1
ATOM 1968 C C . ASN B 1 82 ? 14.336 23.984 8.688 1 93.62 82 ASN B C 1
ATOM 1970 O O . ASN B 1 82 ? 14.047 25 9.32 1 93.62 82 ASN B O 1
ATOM 1974 N N . HIS B 1 83 ? 14.82 24.078 7.5 1 94.12 83 HIS B N 1
ATOM 1975 C CA . HIS B 1 83 ? 15.172 25.344 6.887 1 94.12 83 HIS B CA 1
ATOM 1976 C C . HIS B 1 83 ? 14.016 25.906 6.07 1 94.12 83 HIS B C 1
ATOM 1978 O O . HIS B 1 83 ? 14.07 27.047 5.605 1 94.12 83 HIS B O 1
ATOM 1984 N N . LEU B 1 84 ? 13.008 25.078 5.887 1 95.44 84 LEU B N 1
ATOM 1985 C CA . LEU B 1 84 ? 11.844 25.547 5.148 1 95.44 84 LEU B CA 1
ATOM 1986 C C . LEU B 1 84 ? 11.156 26.688 5.879 1 95.44 84 LEU B C 1
ATOM 1988 O O . LEU B 1 84 ? 11.078 26.688 7.109 1 95.44 84 LEU B O 1
ATOM 1992 N N . ASP B 1 85 ? 10.602 27.641 5.113 1 95.69 85 ASP B N 1
ATOM 1993 C CA . ASP B 1 85 ? 9.898 28.781 5.699 1 95.69 85 ASP B CA 1
ATOM 1994 C C . ASP B 1 85 ? 8.703 28.328 6.531 1 95.69 85 ASP B C 1
ATOM 1996 O O . ASP B 1 85 ? 8.445 28.875 7.609 1 95.69 85 ASP B O 1
ATOM 2000 N N . ILE B 1 86 ? 8.016 27.344 6.066 1 95.12 86 ILE B N 1
ATOM 2001 C CA . ILE B 1 86 ? 6.809 26.875 6.734 1 95.12 86 ILE B CA 1
ATOM 2002 C C . ILE B 1 86 ? 7.168 26.297 8.102 1 95.12 86 ILE B C 1
ATOM 2004 O O . ILE B 1 86 ? 6.379 26.375 9.039 1 95.12 86 ILE B O 1
ATOM 2008 N N . TYR B 1 87 ? 8.305 25.75 8.195 1 92.56 87 TYR B N 1
ATOM 2009 C CA . TYR B 1 87 ? 8.797 25.203 9.453 1 92.56 87 TYR B CA 1
ATOM 2010 C C . TYR B 1 87 ? 9.008 26.312 10.484 1 92.56 87 TYR B C 1
ATOM 2012 O O . TYR B 1 87 ? 8.836 26.078 11.68 1 92.56 87 TYR B O 1
ATOM 2020 N N . LYS B 1 88 ? 9.375 27.422 10.039 1 90.94 88 LYS B N 1
ATOM 2021 C CA . LYS B 1 88 ? 9.672 28.547 10.906 1 90.94 88 LYS B CA 1
ATOM 2022 C C . LYS B 1 88 ? 8.406 29.297 11.297 1 90.94 88 LYS B C 1
ATOM 2024 O O . LYS B 1 88 ? 8.422 30.156 12.188 1 90.94 88 LYS B O 1
ATOM 2029 N N . GLU B 1 89 ? 7.383 28.859 10.594 1 91.75 89 GLU B N 1
ATOM 2030 C CA . GLU B 1 89 ? 6.105 29.5 10.906 1 91.75 89 GLU B CA 1
ATOM 2031 C C . GLU B 1 89 ? 5.57 29.031 12.258 1 91.75 89 GLU B C 1
ATOM 2033 O O . GLU B 1 89 ? 5.719 27.859 12.617 1 91.75 89 GLU B O 1
ATOM 2038 N N . ASN B 1 90 ? 5.168 29.859 13.109 1 87.38 90 ASN B N 1
ATOM 2039 C CA . ASN B 1 90 ? 4.57 29.5 14.391 1 87.38 90 ASN B CA 1
ATOM 2040 C C . ASN B 1 90 ? 3.064 29.297 14.273 1 87.38 90 ASN B C 1
ATOM 2042 O O . ASN B 1 90 ? 2.279 30.078 14.82 1 87.38 90 ASN B O 1
ATOM 2046 N N . TYR B 1 91 ? 2.68 28.234 13.648 1 93.62 91 TYR B N 1
ATOM 2047 C CA . TYR B 1 91 ? 1.265 27.906 13.516 1 93.62 91 TYR B CA 1
ATOM 2048 C C . TYR B 1 91 ? 0.728 27.281 14.789 1 93.62 91 TYR B C 1
ATOM 2050 O O . TYR B 1 91 ? 1.335 26.344 15.336 1 93.62 91 TYR B O 1
ATOM 2058 N N . ASN B 1 92 ? -0.365 27.875 15.297 1 92.75 92 ASN B N 1
ATOM 2059 C CA . ASN B 1 92 ? -1.006 27.312 16.484 1 92.75 92 ASN B CA 1
ATOM 2060 C C . ASN B 1 92 ? -1.974 26.188 16.109 1 92.75 92 ASN B C 1
ATOM 2062 O O . ASN B 1 92 ? -3.176 26.422 15.969 1 92.75 92 ASN B O 1
ATOM 2066 N N . ARG B 1 93 ? -1.464 25.062 16.078 1 91.12 93 ARG B N 1
ATOM 2067 C CA . ARG B 1 93 ? -2.264 23.906 15.656 1 91.12 93 ARG B CA 1
ATOM 2068 C C . ARG B 1 93 ? -3.145 23.422 16.797 1 91.12 93 ARG B C 1
ATOM 2070 O O . ARG B 1 93 ? -2.748 23.469 17.969 1 91.12 93 ARG B O 1
ATOM 2077 N N . ILE B 1 94 ? -4.273 22.891 16.469 1 91.38 94 ILE B N 1
ATOM 2078 C CA . ILE B 1 94 ? -5.191 22.328 17.453 1 91.38 94 ILE B CA 1
ATOM 2079 C C . ILE B 1 94 ? -4.828 20.875 17.734 1 91.38 94 ILE B C 1
ATOM 2081 O O . ILE B 1 94 ? -4.977 20.391 18.859 1 91.38 94 ILE B O 1
ATOM 2085 N N . LEU B 1 95 ? -4.402 20.219 16.672 1 92.19 95 LEU B N 1
ATOM 2086 C CA . LEU B 1 95 ? -3.93 18.844 16.828 1 92.19 95 LEU B CA 1
ATOM 2087 C C . LEU B 1 95 ? -2.502 18.828 17.359 1 92.19 95 LEU B C 1
ATOM 2089 O O . LEU B 1 95 ? -1.561 19.172 16.656 1 92.19 95 LEU B O 1
ATOM 2093 N N . LYS B 1 96 ? -2.373 18.344 18.547 1 89.69 96 LYS B N 1
ATOM 2094 C CA . LYS B 1 96 ? -1.087 18.469 19.234 1 89.69 96 LYS B CA 1
ATOM 2095 C C . LYS B 1 96 ? -0.273 17.188 19.125 1 89.69 96 LYS B C 1
ATOM 2097 O O . LYS B 1 96 ? 0.954 17.234 19.016 1 89.69 96 LYS B O 1
ATOM 2102 N N . ARG B 1 97 ? -0.92 16.078 19.109 1 90 97 ARG B N 1
ATOM 2103 C CA . ARG B 1 97 ? -0.209 14.812 19.078 1 90 97 ARG B CA 1
ATOM 2104 C C . ARG B 1 97 ? 0.137 14.422 17.641 1 90 97 ARG B C 1
ATOM 2106 O O . ARG B 1 97 ? -0.65 14.648 16.719 1 90 97 ARG B O 1
ATOM 2113 N N . GLN B 1 98 ? 1.24 13.758 17.484 1 92.81 98 GLN B N 1
ATOM 2114 C CA . GLN B 1 98 ? 1.707 13.352 16.156 1 92.81 98 GLN B CA 1
ATOM 2115 C C . GLN B 1 98 ? 0.724 12.391 15.508 1 92.81 98 GLN B C 1
ATOM 2117 O O . GLN B 1 98 ? 0.51 12.445 14.297 1 92.81 98 GLN B O 1
ATOM 2122 N N . GLU B 1 99 ? 0.211 11.547 16.328 1 90.12 99 GLU B N 1
ATOM 2123 C CA . GLU B 1 99 ? -0.74 10.578 15.797 1 90.12 99 GLU B CA 1
ATOM 2124 C C . GLU B 1 99 ? -1.978 11.266 15.234 1 90.12 99 GLU B C 1
ATOM 2126 O O . GLU B 1 99 ? -2.551 10.812 14.242 1 90.12 99 GLU B O 1
ATOM 2131 N N . GLU B 1 100 ? -2.373 12.305 15.812 1 90.44 100 GLU B N 1
ATOM 2132 C CA . GLU B 1 100 ? -3.52 13.07 15.344 1 90.44 100 GLU B CA 1
ATOM 2133 C C . GLU B 1 100 ? -3.205 13.781 14.023 1 90.44 100 GLU B C 1
ATOM 2135 O O . GLU B 1 100 ? -4.043 13.82 13.125 1 90.44 100 GLU B O 1
ATOM 2140 N N . VAL B 1 101 ? -2.051 14.258 13.961 1 95.12 101 VAL B N 1
ATOM 2141 C CA . VAL B 1 101 ? -1.591 14.938 12.758 1 95.12 101 VAL B CA 1
ATOM 2142 C C . VAL B 1 101 ? -1.498 13.938 11.602 1 95.12 101 VAL B C 1
ATOM 2144 O O . VAL B 1 101 ? -1.935 14.227 10.484 1 95.12 101 VAL B O 1
ATOM 2147 N N . ALA B 1 102 ? -0.967 12.836 11.938 1 95.31 102 ALA B N 1
ATOM 2148 C CA . ALA B 1 102 ? -0.871 11.773 10.938 1 95.31 102 ALA B CA 1
ATOM 2149 C C . ALA B 1 102 ? -2.252 11.367 10.438 1 95.31 102 ALA B C 1
ATOM 2151 O O . ALA B 1 102 ? -2.439 11.117 9.242 1 95.31 102 ALA B O 1
ATOM 2152 N N . TYR B 1 103 ? -3.094 11.305 11.336 1 92.75 103 TYR B N 1
ATOM 2153 C CA . TYR B 1 103 ? -4.461 10.961 10.961 1 92.75 103 TYR B CA 1
ATOM 2154 C C . TYR B 1 103 ? -5.047 11.992 10.008 1 92.75 103 TYR B C 1
ATOM 2156 O O . TYR B 1 103 ? -5.715 11.641 9.031 1 92.75 103 TYR B O 1
ATOM 2164 N N . LEU B 1 104 ? -4.879 13.188 10.266 1 94.69 104 LEU B N 1
ATOM 2165 C CA . LEU B 1 104 ? -5.336 14.258 9.383 1 94.69 104 LEU B CA 1
ATOM 2166 C C . LEU B 1 104 ? -4.746 14.102 7.988 1 94.69 104 LEU B C 1
ATOM 2168 O O . LEU B 1 104 ? -5.465 14.203 6.992 1 94.69 104 LEU B O 1
ATOM 2172 N N . LEU B 1 105 ? -3.463 13.859 7.969 1 97.44 105 LEU B N 1
ATOM 2173 C CA . LEU B 1 105 ? -2.793 13.672 6.691 1 97.44 105 LEU B CA 1
ATOM 2174 C C . LEU B 1 105 ? -3.426 12.523 5.91 1 97.44 105 LEU B C 1
ATOM 2176 O O . LEU B 1 105 ? -3.711 12.656 4.719 1 97.44 105 LEU B O 1
ATOM 2180 N N . GLU B 1 106 ? -3.617 11.492 6.59 1 96 106 GLU B N 1
ATOM 2181 C CA . GLU B 1 106 ? -4.184 10.305 5.961 1 96 106 GLU B CA 1
ATOM 2182 C C . GLU B 1 106 ? -5.629 10.539 5.523 1 96 106 GLU B C 1
ATOM 2184 O O . GLU B 1 106 ? -6.059 10.039 4.484 1 96 106 GLU B O 1
ATOM 2189 N N . ASP B 1 107 ? -6.367 11.297 6.273 1 94.12 107 ASP B N 1
ATOM 2190 C CA . ASP B 1 107 ? -7.723 11.688 5.898 1 94.12 107 ASP B CA 1
ATOM 2191 C C . ASP B 1 107 ? -7.723 12.508 4.605 1 94.12 107 ASP B C 1
A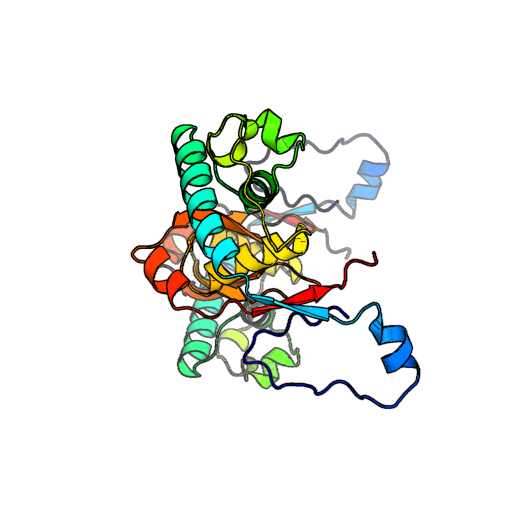TOM 2193 O O . ASP B 1 107 ? -8.555 12.289 3.725 1 94.12 107 ASP B O 1
ATOM 2197 N N . LEU B 1 108 ? -6.777 13.344 4.484 1 97.19 108 LEU B N 1
ATOM 2198 C CA . LEU B 1 108 ? -6.648 14.156 3.277 1 97.19 108 LEU B CA 1
ATOM 2199 C C . LEU B 1 108 ? -6.375 13.273 2.062 1 97.19 108 LEU B C 1
ATOM 2201 O O . LEU B 1 108 ? -6.887 13.531 0.973 1 97.19 108 LEU B O 1
ATOM 2205 N N . VAL B 1 109 ? -5.629 12.281 2.285 1 97.25 109 VAL B N 1
ATOM 2206 C CA . VAL B 1 109 ? -5.293 11.359 1.205 1 97.25 109 VAL B CA 1
ATOM 2207 C C . VAL B 1 109 ? -6.539 10.586 0.784 1 97.25 109 VAL B C 1
ATOM 2209 O O . VAL B 1 109 ? -6.836 10.477 -0.408 1 97.25 109 VAL B O 1
ATOM 2212 N N . ILE B 1 110 ? -7.195 10.086 1.776 1 94.5 110 ILE B N 1
ATOM 2213 C CA . ILE B 1 110 ? -8.383 9.281 1.509 1 94.5 110 ILE B CA 1
ATOM 2214 C C . ILE B 1 110 ? -9.43 10.125 0.791 1 94.5 110 ILE B C 1
ATOM 2216 O O . ILE B 1 110 ? -10.148 9.625 -0.082 1 94.5 110 ILE B O 1
ATOM 2220 N N . ARG B 1 111 ? -9.5 11.383 1.086 1 95.19 111 ARG B N 1
ATOM 2221 C CA . ARG B 1 111 ? -10.477 12.289 0.492 1 95.19 111 ARG B CA 1
ATOM 2222 C C . ARG B 1 111 ? -9.992 12.812 -0.854 1 95.19 111 ARG B C 1
ATOM 2224 O O . ARG B 1 111 ? -10.625 13.68 -1.455 1 95.19 111 ARG B O 1
ATOM 2231 N N . ASP B 1 112 ? -8.859 12.32 -1.266 1 96 112 ASP B N 1
ATOM 2232 C CA . ASP B 1 112 ? -8.289 12.633 -2.576 1 96 112 ASP B CA 1
ATOM 2233 C C . ASP B 1 112 ? -7.934 14.109 -2.688 1 96 112 ASP B C 1
ATOM 2235 O O . ASP B 1 112 ? -8.164 14.734 -3.727 1 96 112 ASP B O 1
ATOM 2239 N N . LEU B 1 113 ? -7.477 14.656 -1.64 1 98 113 LEU B N 1
ATOM 2240 C CA . LEU B 1 113 ? -7.031 16.047 -1.647 1 98 113 LEU B CA 1
ATOM 2241 C C . LEU B 1 113 ? -5.516 16.141 -1.791 1 98 113 LEU B C 1
ATOM 2243 O O . LEU B 1 113 ? -4.973 17.219 -2.025 1 98 113 LEU B O 1
ATOM 2247 N N . VAL B 1 114 ? -4.879 15.031 -1.611 1 98.38 114 VAL B N 1
ATOM 2248 C CA . VAL B 1 114 ? -3.43 14.914 -1.719 1 98.38 114 VAL B CA 1
ATOM 2249 C C . VAL B 1 114 ? -3.07 13.906 -2.809 1 98.38 114 VAL B C 1
ATOM 2251 O O . VAL B 1 114 ? -3.689 12.844 -2.906 1 98.38 114 VAL B O 1
ATOM 2254 N N . GLU B 1 115 ? -2.141 14.281 -3.578 1 97.75 115 GLU B N 1
ATOM 2255 C CA . GLU B 1 115 ? -1.663 13.391 -4.629 1 97.75 115 GLU B CA 1
ATOM 2256 C C . GLU B 1 115 ? -0.544 12.484 -4.117 1 97.75 115 GLU B C 1
ATOM 2258 O O . GLU B 1 115 ? 0.451 12.969 -3.572 1 97.75 115 GLU B O 1
ATOM 2263 N N . VAL B 1 116 ? -0.776 11.164 -4.328 1 97.19 116 VAL B N 1
ATOM 2264 C CA . VAL B 1 116 ? 0.226 10.211 -3.865 1 97.19 116 VAL B CA 1
ATOM 2265 C C . VAL B 1 116 ? 0.576 9.242 -4.992 1 97.19 116 VAL B C 1
ATOM 2267 O O . VAL B 1 116 ? -0.206 9.062 -5.93 1 97.19 116 VAL B O 1
ATOM 2270 N N . LYS B 1 117 ? 1.779 8.742 -4.98 1 96.06 117 LYS B N 1
ATOM 2271 C CA . LYS B 1 117 ? 2.229 7.617 -5.793 1 96.06 117 LYS B CA 1
ATOM 2272 C C . LYS B 1 117 ? 2.523 6.398 -4.926 1 96.06 117 LYS B C 1
ATOM 2274 O O . LYS B 1 117 ? 2.805 6.531 -3.732 1 96.06 117 LYS B O 1
ATOM 2279 N N . PHE B 1 118 ? 2.334 5.305 -5.5 1 95 118 PHE B N 1
ATOM 2280 C CA . PHE B 1 118 ? 2.553 4.055 -4.777 1 95 118 PHE B CA 1
ATOM 2281 C C . PHE B 1 118 ? 3.885 3.428 -5.168 1 95 118 PHE B C 1
ATOM 2283 O O . PHE B 1 118 ? 4.215 3.35 -6.352 1 95 118 PHE B O 1
ATOM 2290 N N . LYS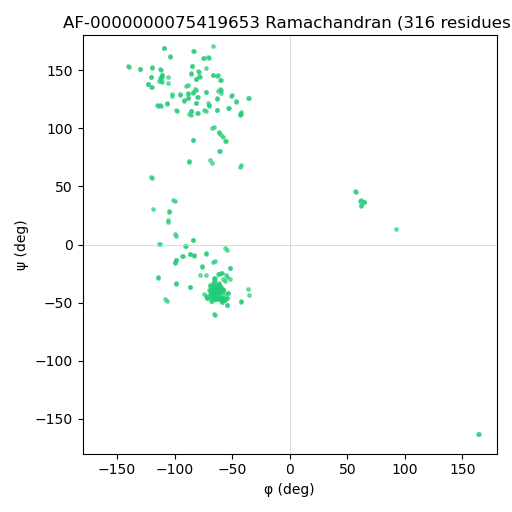 B 1 119 ? 4.625 3.133 -4.211 1 93.94 119 LYS B N 1
ATOM 2291 C CA . LYS B 1 119 ? 5.895 2.445 -4.43 1 93.94 119 LYS B CA 1
ATOM 2292 C C . LYS B 1 119 ? 5.875 1.048 -3.818 1 93.94 119 LYS B C 1
ATOM 2294 O O . LYS B 1 119 ? 5.699 0.896 -2.607 1 93.94 119 LYS B O 1
ATOM 2299 N N . LEU B 1 120 ? 6.047 0.058 -4.625 1 93.75 120 LEU B N 1
ATOM 2300 C CA . LEU B 1 120 ? 6.078 -1.323 -4.16 1 93.75 120 LEU B CA 1
ATOM 2301 C C . LEU B 1 120 ? 7.492 -1.737 -3.773 1 93.75 120 LEU B C 1
ATOM 2303 O O . LEU B 1 120 ? 8.461 -1.37 -4.449 1 93.75 120 LEU B O 1
ATOM 2307 N N . SER B 1 121 ? 7.547 -2.4 -2.697 1 89.12 121 SER B N 1
ATOM 2308 C CA . SER B 1 121 ? 8.836 -2.92 -2.26 1 89.12 121 SER B CA 1
ATOM 2309 C C . SER B 1 121 ? 8.883 -4.441 -2.354 1 89.12 121 SER B C 1
ATOM 2311 O O . SER B 1 121 ? 7.898 -5.117 -2.049 1 89.12 121 SER B O 1
ATOM 2313 N N . LYS B 1 122 ? 9.969 -4.934 -2.775 1 84.94 122 LYS B N 1
ATOM 2314 C CA . LYS B 1 122 ? 10.148 -6.375 -2.926 1 84.94 122 LYS B CA 1
ATOM 2315 C C . LYS B 1 122 ? 9.969 -7.094 -1.593 1 84.94 122 LYS B C 1
ATOM 2317 O O . LYS B 1 122 ? 10.383 -6.59 -0.547 1 84.94 122 LYS B O 1
ATOM 2322 N N . PRO B 1 123 ? 9.344 -8.219 -1.729 1 82.31 123 PRO B N 1
ATOM 2323 C CA . PRO B 1 123 ? 9.188 -9 -0.5 1 82.31 123 PRO B CA 1
ATOM 2324 C C . PRO B 1 123 ? 10.516 -9.516 0.045 1 82.31 123 PRO B C 1
ATOM 2326 O O . PRO B 1 123 ? 11.477 -9.672 -0.712 1 82.31 123 PRO B O 1
ATOM 2329 N N . THR B 1 124 ? 10.531 -9.555 1.294 1 74.25 124 THR B N 1
ATOM 2330 C CA . THR B 1 124 ? 11.641 -10.188 2.002 1 74.25 124 THR B CA 1
ATOM 2331 C C . THR B 1 124 ? 11.227 -11.562 2.531 1 74.25 124 THR B C 1
ATOM 2333 O O . THR B 1 124 ? 10.047 -11.914 2.498 1 74.25 124 THR B O 1
ATOM 2336 N N . PRO B 1 125 ? 12.086 -12.422 2.877 1 65.56 125 PRO B N 1
ATOM 2337 C CA . PRO B 1 125 ? 11.711 -13.734 3.404 1 65.56 125 PRO B CA 1
ATOM 2338 C C . PRO B 1 125 ? 10.711 -13.641 4.559 1 65.56 125 PRO B C 1
ATOM 2340 O O . PRO B 1 125 ? 9.938 -14.57 4.781 1 65.56 125 PRO B O 1
ATOM 2343 N N . THR B 1 126 ? 10.672 -12.5 5.148 1 73.19 126 THR B N 1
ATOM 2344 C CA . THR B 1 126 ? 9.82 -12.383 6.328 1 73.19 126 THR B CA 1
ATOM 2345 C C . THR B 1 126 ? 8.664 -11.43 6.059 1 73.19 126 THR B C 1
ATOM 2347 O O . THR B 1 126 ? 7.867 -11.141 6.957 1 73.19 126 THR B O 1
ATOM 2350 N N . SER B 1 127 ? 8.578 -10.891 4.895 1 80.56 127 SER B N 1
ATOM 2351 C CA . SER B 1 127 ? 7.523 -9.922 4.637 1 80.56 127 SER B CA 1
ATOM 2352 C C . SER B 1 127 ? 6.918 -10.117 3.25 1 80.56 127 SER B C 1
ATOM 2354 O O . SER B 1 127 ? 7.566 -10.672 2.357 1 80.56 127 SER B O 1
ATOM 2356 N N . GLN B 1 128 ? 5.688 -9.711 3.172 1 87.5 128 GLN B N 1
ATOM 2357 C CA . GLN B 1 128 ? 5.02 -9.672 1.875 1 87.5 128 GLN B CA 1
ATOM 2358 C C . GLN B 1 128 ? 5.352 -8.383 1.124 1 87.5 128 GLN B C 1
ATOM 2360 O O . GLN B 1 128 ? 6.012 -7.5 1.666 1 87.5 128 GLN B O 1
ATOM 2365 N N . ILE B 1 129 ? 5.031 -8.398 -0.117 1 90.75 129 ILE B N 1
ATOM 2366 C CA . ILE B 1 129 ? 5.172 -7.176 -0.903 1 90.75 129 ILE B CA 1
ATOM 2367 C C . ILE B 1 129 ? 4.492 -6.016 -0.181 1 90.75 129 ILE B C 1
ATOM 2369 O O . ILE B 1 129 ? 3.396 -6.172 0.367 1 90.75 129 ILE B O 1
ATOM 2373 N N . THR B 1 130 ? 5.219 -4.949 -0.005 1 88.75 130 THR B N 1
ATOM 2374 C CA . THR B 1 130 ? 4.652 -3.805 0.698 1 88.75 130 THR B CA 1
ATOM 2375 C C . THR B 1 130 ? 4.43 -2.639 -0.261 1 88.75 130 THR B C 1
ATOM 2377 O O . THR B 1 130 ? 5.148 -2.496 -1.252 1 88.75 130 THR B O 1
ATOM 2380 N N . CYS B 1 131 ? 3.365 -1.953 0.071 1 92.06 131 CYS B N 1
ATOM 2381 C CA . CYS B 1 131 ? 3.031 -0.748 -0.678 1 92.06 131 CYS B CA 1
ATOM 2382 C C . CYS B 1 131 ? 3.199 0.496 0.187 1 92.06 131 CYS B C 1
ATOM 2384 O O . CYS B 1 131 ? 2.537 0.635 1.217 1 92.06 131 CYS B O 1
ATOM 2386 N N . ASN B 1 132 ? 4.098 1.357 -0.289 1 91.44 132 ASN B N 1
ATOM 2387 C CA . ASN B 1 132 ? 4.344 2.604 0.432 1 91.44 132 ASN B CA 1
ATOM 2388 C C . ASN B 1 132 ? 3.842 3.812 -0.352 1 91.44 132 ASN B C 1
ATOM 2390 O O . ASN B 1 132 ? 3.934 3.844 -1.58 1 91.44 132 ASN B O 1
ATOM 2394 N N . LEU B 1 133 ? 3.352 4.738 0.395 1 95.94 133 LEU B N 1
ATOM 2395 C CA . LEU B 1 133 ? 2.877 5.961 -0.245 1 95.94 133 LEU B CA 1
ATOM 2396 C C . LEU B 1 133 ? 4.004 6.98 -0.375 1 95.94 133 LEU B C 1
ATOM 2398 O O . LEU B 1 133 ? 4.75 7.215 0.58 1 95.94 133 LEU B O 1
ATOM 2402 N N . ILE B 1 134 ? 4.152 7.488 -1.547 1 97.44 134 ILE B N 1
ATOM 2403 C CA . ILE B 1 134 ? 5 8.648 -1.805 1 97.44 134 ILE B CA 1
ATOM 2404 C C . ILE B 1 134 ? 4.129 9.875 -2.07 1 97.44 134 ILE B C 1
ATOM 2406 O O . ILE B 1 134 ? 3.301 9.867 -2.984 1 97.44 134 ILE B O 1
ATOM 2410 N N . TYR B 1 135 ? 4.305 10.852 -1.297 1 98.25 135 TYR B N 1
ATOM 2411 C CA . TYR B 1 135 ? 3.506 12.062 -1.437 1 98.25 135 TYR B CA 1
ATOM 2412 C C . TYR B 1 135 ? 4.098 12.984 -2.496 1 98.25 135 TYR B C 1
ATOM 2414 O O . TYR B 1 135 ? 5.285 13.305 -2.451 1 98.25 135 TYR B O 1
ATOM 2422 N N . ILE B 1 136 ? 3.293 13.445 -3.391 1 97.75 136 ILE B N 1
ATOM 2423 C CA . ILE B 1 136 ? 3.803 14.172 -4.543 1 97.75 136 ILE B CA 1
ATOM 2424 C C . ILE B 1 136 ? 3.33 15.625 -4.484 1 97.75 136 ILE B C 1
ATOM 2426 O O . ILE B 1 136 ? 3.941 16.516 -5.09 1 97.75 136 ILE B O 1
ATOM 2430 N N . GLY B 1 137 ? 2.162 15.891 -3.871 1 98.31 137 GLY B N 1
ATOM 2431 C CA . GLY B 1 137 ? 1.648 17.25 -3.779 1 98.31 137 GLY B CA 1
ATOM 2432 C C . GLY B 1 137 ? 0.179 17.297 -3.406 1 98.31 137 GLY B C 1
ATOM 2433 O O . GLY B 1 137 ? -0.364 16.344 -2.852 1 98.31 137 GLY B O 1
ATOM 2434 N N . VAL B 1 138 ? -0.375 18.453 -3.658 1 98.38 138 VAL B N 1
ATOM 2435 C CA . VAL B 1 138 ? -1.789 18.672 -3.379 1 98.38 138 VAL B CA 1
ATOM 2436 C C . VAL B 1 138 ? -2.58 18.688 -4.684 1 98.38 138 VAL B C 1
ATOM 2438 O O . VAL B 1 138 ? -2.088 19.156 -5.715 1 98.38 138 VAL B O 1
ATOM 2441 N N . THR B 1 139 ? -3.773 18.047 -4.688 1 97.75 139 THR B N 1
ATOM 2442 C CA . THR B 1 139 ? -4.602 17.984 -5.887 1 97.75 139 THR B CA 1
ATOM 2443 C C . THR B 1 139 ? -5.125 19.375 -6.254 1 97.75 139 THR B C 1
ATOM 2445 O O . THR B 1 139 ? -5.129 20.281 -5.422 1 97.75 139 THR B O 1
ATOM 2448 N N . GLU B 1 140 ? -5.707 19.25 -7.492 1 92.38 140 GLU B N 1
ATOM 2449 C CA . GLU B 1 140 ? -6.312 20.484 -7.969 1 92.38 140 GLU B CA 1
ATOM 2450 C C . GLU B 1 140 ? -7.566 20.828 -7.172 1 92.38 140 GLU B C 1
ATOM 2452 O O . GLU B 1 140 ? -8.383 19.953 -6.883 1 92.38 140 GLU B O 1
ATOM 2457 N N . ASN B 1 141 ? -7.809 21.828 -6.477 1 94.81 141 ASN B N 1
ATOM 2458 C CA . ASN B 1 141 ? -8.961 22.344 -5.75 1 94.81 141 ASN B CA 1
ATOM 2459 C C . ASN B 1 141 ? -8.961 21.891 -4.293 1 94.81 141 ASN B C 1
ATOM 2461 O O . ASN B 1 141 ? -9.992 21.922 -3.625 1 94.81 141 ASN B O 1
ATOM 2465 N N . ALA B 1 142 ? -7.848 21.391 -3.91 1 97.94 142 ALA B N 1
ATOM 2466 C CA . ALA B 1 142 ? -7.734 20.828 -2.566 1 97.94 142 ALA B CA 1
ATOM 2467 C C . ALA B 1 142 ? -8.125 21.859 -1.507 1 97.94 142 ALA B C 1
ATOM 2469 O O . ALA B 1 142 ? -8.836 21.531 -0.553 1 97.94 142 ALA B O 1
ATOM 2470 N N . VAL B 1 143 ? -7.688 23.078 -1.665 1 97.19 143 VAL B N 1
ATOM 2471 C CA . VAL B 1 143 ? -7.934 24.125 -0.679 1 97.19 143 VAL B CA 1
ATOM 2472 C C . VAL B 1 143 ? -9.43 24.422 -0.601 1 97.19 143 VAL B C 1
ATOM 2474 O O . VAL B 1 143 ? -10 24.5 0.492 1 97.19 143 VAL B O 1
ATOM 2477 N N . GLU B 1 144 ? -10.062 24.547 -1.73 1 97.44 144 GLU B N 1
ATOM 2478 C CA . GLU B 1 144 ? -11.5 24.797 -1.781 1 97.44 144 GLU B CA 1
ATOM 2479 C C . GLU B 1 144 ? -12.289 23.656 -1.141 1 97.44 144 GLU B C 1
ATOM 2481 O O . GLU B 1 144 ? -13.188 23.906 -0.328 1 97.44 144 GLU B O 1
ATOM 2486 N N . ARG B 1 145 ? -11.914 22.484 -1.48 1 96.75 145 ARG B N 1
ATOM 2487 C CA . ARG B 1 145 ? -12.617 21.312 -0.965 1 96.75 145 ARG B CA 1
ATOM 2488 C C . ARG B 1 145 ? -12.398 21.156 0.537 1 96.75 145 ARG B C 1
ATOM 2490 O O . ARG B 1 145 ? -13.312 20.766 1.266 1 96.75 145 ARG B O 1
ATOM 2497 N N . ALA B 1 146 ? -11.227 21.453 0.915 1 96.69 146 ALA B N 1
ATOM 2498 C CA . ALA B 1 146 ? -10.938 21.359 2.344 1 96.69 146 ALA B CA 1
ATOM 2499 C C . ALA B 1 146 ? -11.68 22.438 3.125 1 96.69 146 ALA B C 1
ATOM 2501 O O . ALA B 1 146 ? -12.102 22.219 4.262 1 96.69 146 ALA B O 1
ATOM 2502 N N . SER B 1 147 ? -11.805 23.609 2.512 1 96.38 147 SER B N 1
ATOM 2503 C CA . SER B 1 147 ? -12.453 24.734 3.18 1 96.38 147 SER B CA 1
ATOM 2504 C C . SER B 1 147 ? -13.93 24.453 3.443 1 96.38 147 SER B C 1
ATOM 2506 O O . SER B 1 147 ? -14.5 24.953 4.41 1 96.38 147 SER B O 1
ATOM 2508 N N . ILE B 1 148 ? -14.523 23.641 2.611 1 94.31 148 ILE B N 1
ATOM 2509 C CA . ILE B 1 148 ? -15.953 23.375 2.746 1 94.31 148 ILE B CA 1
ATOM 2510 C C . ILE B 1 148 ? -16.172 22.047 3.463 1 94.31 148 ILE B C 1
ATOM 2512 O O . ILE B 1 148 ? -17.281 21.766 3.941 1 94.31 148 ILE B O 1
ATOM 2516 N N . GLY B 1 149 ? -15.141 21.234 3.557 1 91.56 149 GLY B N 1
ATOM 2517 C CA . GLY B 1 149 ? -15.273 19.922 4.156 1 91.56 149 GLY B CA 1
ATOM 2518 C C . GLY B 1 149 ? -15.375 19.969 5.668 1 91.56 149 GLY B C 1
ATOM 2519 O O . GLY B 1 149 ? -15.07 20.984 6.289 1 91.56 149 GLY B O 1
ATOM 2520 N N . SER B 1 150 ? -15.922 18.828 6.23 1 92.44 150 SER B N 1
ATOM 2521 C CA . SER B 1 150 ? -16 18.672 7.68 1 92.44 150 SER B CA 1
ATOM 2522 C C . SER B 1 150 ? -14.758 17.953 8.227 1 92.44 150 SER B C 1
ATOM 2524 O O . SER B 1 150 ? -14.398 16.875 7.75 1 92.44 150 SER B O 1
ATOM 2526 N N . TRP B 1 151 ? -14.102 18.594 9.148 1 93.25 151 TRP B N 1
ATOM 2527 C CA . TRP B 1 151 ? -12.891 18.062 9.766 1 93.25 151 TRP B CA 1
ATOM 2528 C C . TRP B 1 151 ? -13.062 17.891 11.273 1 93.25 151 TRP B C 1
ATOM 2530 O O . TRP B 1 151 ? -12.297 18.453 12.055 1 93.25 151 TRP B O 1
ATOM 2540 N N . ILE B 1 152 ? -14.031 17.141 11.727 1 89.81 152 ILE B N 1
ATOM 2541 C CA . ILE B 1 152 ? -14.344 16.969 13.141 1 89.81 152 ILE B CA 1
ATOM 2542 C C . ILE B 1 152 ? -13.719 15.664 13.648 1 89.81 152 ILE B C 1
ATOM 2544 O O . ILE B 1 152 ? -14.055 14.578 13.172 1 89.81 152 ILE B O 1
ATOM 2548 N N . TYR B 1 153 ? -12.766 15.844 14.578 1 85.69 153 TYR B N 1
ATOM 2549 C CA . TYR B 1 153 ? -12.055 14.688 15.102 1 85.69 153 TYR B CA 1
ATOM 2550 C C . TYR B 1 153 ? -12.242 14.562 16.609 1 85.69 153 TYR B C 1
ATOM 2552 O O . TYR B 1 153 ? -12.344 15.562 17.312 1 85.69 153 TYR B O 1
ATOM 2560 N N . SER B 1 154 ? -12.328 13.312 17.078 1 82.06 154 SER B N 1
ATOM 2561 C CA . SER B 1 154 ? -12.266 13.039 18.516 1 82.06 154 SER B CA 1
ATOM 2562 C C . SER B 1 154 ? -10.82 12.875 18.984 1 82.06 154 SER B C 1
ATOM 2564 O O . SER B 1 154 ? -10.109 11.984 18.531 1 82.06 154 SER B O 1
ATOM 2566 N N . VAL B 1 155 ? -10.422 13.844 19.781 1 78.94 155 VAL B N 1
ATOM 2567 C CA . VAL B 1 155 ? -9.031 13.82 20.219 1 78.94 155 VAL B CA 1
ATOM 2568 C C . VAL B 1 155 ? -8.977 13.555 21.734 1 78.94 155 VAL B C 1
ATOM 2570 O O . VAL B 1 155 ? -9.93 13.859 22.453 1 78.94 155 VAL B O 1
ATOM 2573 N N . ARG B 1 156 ? -7.996 12.797 22.203 1 71.19 156 ARG B N 1
ATOM 2574 C CA . ARG B 1 156 ? -7.824 12.469 23.609 1 71.19 156 ARG B CA 1
ATOM 2575 C C . ARG B 1 156 ? -7.613 13.734 24.453 1 71.19 156 ARG B C 1
ATOM 2577 O O . ARG B 1 156 ? -6.938 14.664 24 1 71.19 156 ARG B O 1
ATOM 2584 N N . SER B 1 157 ? -8.375 13.711 25.562 1 62 157 SER B N 1
ATOM 2585 C CA . SER B 1 157 ? -8.305 14.859 26.469 1 62 157 SER B CA 1
ATOM 2586 C C . SER B 1 157 ? -6.914 15.008 27.062 1 62 157 SER B C 1
ATOM 2588 O O . SER B 1 157 ? -6.242 14.016 27.344 1 62 157 SER B O 1
ATOM 2590 N N . ARG B 1 158 ? -6.188 16.094 26.781 1 56.5 158 ARG B N 1
ATOM 2591 C CA . ARG B 1 158 ? -4.922 16.344 27.453 1 56.5 158 ARG B CA 1
ATOM 2592 C C . ARG B 1 158 ? -5.152 16.641 28.938 1 56.5 158 ARG B C 1
ATOM 2594 O O . ARG B 1 158 ? -6.062 17.391 29.297 1 56.5 158 ARG B O 1
ATOM 2601 N N . GLN B 1 159 ? -4.957 15.695 29.859 1 45.44 159 GLN B N 1
ATOM 2602 C CA .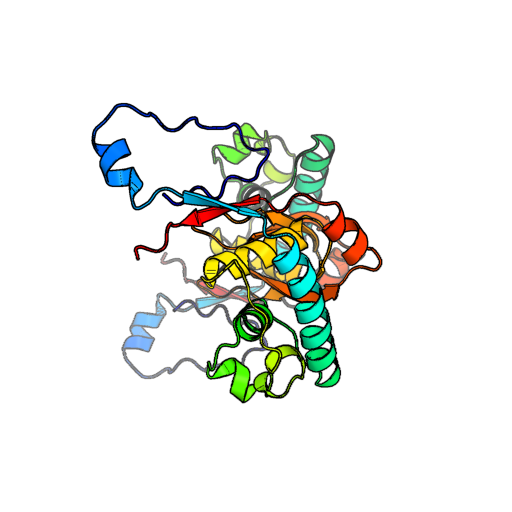 GLN B 1 159 ? -4.945 16.109 31.266 1 45.44 159 GLN B CA 1
ATOM 2603 C C . GLN B 1 159 ? -4.145 17.391 31.453 1 45.44 159 GLN B C 1
ATOM 2605 O O . GLN B 1 159 ? -3.006 17.5 30.984 1 45.44 159 GLN B O 1
ATOM 2610 N N . LYS B 1 160 ? -4.871 18.516 31.797 1 38.44 160 LYS B N 1
ATOM 2611 C CA . LYS B 1 160 ? -4.234 19.641 32.5 1 38.44 160 LYS B CA 1
ATOM 2612 C C . LYS B 1 160 ? -3.576 19.172 33.781 1 38.44 160 LYS B C 1
ATOM 2614 O O . LYS B 1 160 ? -4.141 18.344 34.531 1 38.44 160 LYS B O 1
#

Nearest PDB structures (foldseek):
  4kt5-assembly1_C  TM=4.495E-01  e=1.968E+00  Escherichia coli O157:H7
  4d3h-assembly1_C  TM=4.794E-01  e=8.023E+00  Staphylococcus aureus
  4d3h-assembly1_A  TM=3.962E-01  e=5.646E+00  Staphylococcus aureus
  3fxh-assembly1_A-2  TM=4.343E-01  e=6.347E+00  uncultured bacterium
  5pa7-assembly2_B  TM=4.577E-01  e=7.566E+00  Rattus norvegicus